Protein AF-A0A6P1E8P1-F1 (afdb_monomer)

pLDDT: mean 87.68, std 17.82, range [31.94, 98.5]

Nearest PDB structures (foldseek):
  3uy6-assembly2_B  TM=2.726E-01  e=1.676E+00  Staphylococcus aureus
  1xkz-assembly2_D  TM=2.698E-01  e=2.986E+00  Staphylococcus aureus
  6o9s-assembly1_A  TM=2.812E-01  e=3.882E+00  Staphylococcus aureus
  3q7v-assembly2_B  TM=2.602E-01  e=4.312E+00  Staphylococcus aureus
  3bdr-assembly1_A-2  TM=1.359E-01  e=2.986E+00  Synechococcus elongatus

Solvent-accessible surface area (backbone atoms only — not comparable to full-atom values): 15682 Å² total; per-residue (Å²): 141,84,84,84,82,83,82,84,79,83,82,82,80,81,78,78,76,80,73,68,68,71,67,71,62,58,73,78,71,46,61,77,35,36,32,28,26,65,36,69,44,78,48,29,22,56,79,67,79,44,74,37,63,44,57,51,71,38,36,42,39,27,61,36,68,50,76,55,96,96,40,49,26,30,20,34,39,42,52,42,39,49,60,85,56,34,48,65,46,65,80,40,85,88,56,50,43,34,32,36,78,38,64,47,59,63,80,44,40,43,87,39,75,83,57,64,76,60,59,94,54,64,88,72,75,87,52,83,96,35,90,51,50,43,79,60,43,78,62,48,36,32,65,42,69,60,72,62,58,66,30,78,81,37,63,40,36,34,35,36,62,27,58,56,42,28,45,36,30,24,77,65,36,62,68,61,69,81,50,76,70,86,55,75,40,74,49,58,54,69,46,54,49,70,82,46,102,45,31,41,36,39,19,16,56,61,84,64,81,94,55,74,56,43,78,75,43,95,61,74,53,58,12,21,34,41,52,46,31,56,67,85,45,69,37,71,34,44,34,51,82,53,99,78,42,55,28,36,38,35,23,42,35,29,37,45,71,94,42,50,21,19,26,64,34,35,41,36,49,62,82,72,86,126

Radius of gyration: 24.86 Å; Cα contacts (8 Å, |Δi|>4): 611; chains: 1; bounding box: 102×57×46 Å

Sequence (274 aa):
MMVKRVLLGMALIFSFILIDQSVASAAKVTKNSFLTTKRVIKTYNSSKTIKVTIPKGTTVLVNGTKNDNGQKYVSLNLNRLRYQIRRPLITAQNSSRVSRWILAKGQNFSKTNKPVYLSYYSLTRSNKGHALLSYVANGDLWKGSTLPADYAQLTGTRFTITTDGYLDFFSSSPYKYTISPKPTSSTEIQKSYYRSSRQLYLYFKTKLKGLPVTKVSTKGNNRYRLSINRTTQTTSTAIPNEDDATRVTLNEIYQIGKTDYYMHTENARFLGED

Organism: Lentilactobacillus hilgardii (NCBI:txid1588)

Foldseek 3Di:
DDDDDDDDDDDDDPDPPPPPCLLVQLPPDAAQFKKFFLAWDWFAAQVRPFIFIDHHRFIWGFHGWDADPNFIWTKTQQLLADCVRCVRQVPDDPRARITHTDGPGDSTIDGDGQDQVQLLDDPDDDCVPAPQKDWDFDQKWFFDADQALVLQPAWTWIWGAGSRAKIFTARIFRPDDRHGDHGPDMFGFPDWDDPDPFKIKTFAQDDDPPAPWDQPDPDDGRGIIWIKGFPQDKDKAFHNNDPPGQWIWMWTWIDTPNTIIITGTIIGGDDPPD

Secondary structure (DSSP, 8-state):
---PPP--------------THHHHHTT--TT-EEEESS-EEEEBTTS-SEEEE-TT-EEEEEEEEEETTEEEEEEBGGGS-HHHHHHHHSSTT--SBBPPEESSSTTEEEEPPPGGGTTS-S----TT-TTEEE---SEEEESSS--TTTTT-EEEEEEE-TTSEEEEEEEEESS-SS----SEEEEEEE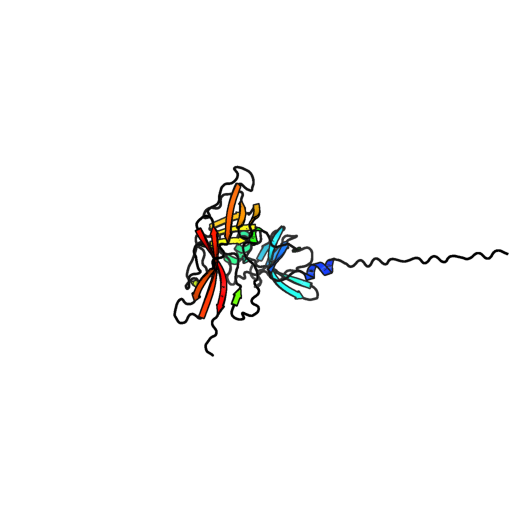EEEEETTEEEEEESSPPTTS-PEE--SSSS--EEEEEEEEEEEEEEEESSSTT--EEEEEEEEEETTEEEEEEEEEEEPPPP-

Structure (mmCIF, N/CA/C/O backbone):
data_AF-A0A6P1E8P1-F1
#
_entry.id   AF-A0A6P1E8P1-F1
#
loop_
_atom_site.group_PDB
_atom_site.id
_atom_site.type_symbol
_atom_site.label_atom_id
_atom_site.label_alt_id
_atom_site.label_comp_id
_atom_site.label_asym_id
_atom_site.label_entity_id
_atom_site.label_seq_id
_atom_site.pdbx_PDB_ins_code
_atom_site.Cartn_x
_atom_site.Cartn_y
_atom_site.Cartn_z
_atom_site.occupancy
_atom_site.B_iso_or_equiv
_atom_site.auth_seq_id
_atom_site.auth_comp_id
_atom_site.auth_asym_id
_atom_site.auth_atom_id
_atom_site.pdbx_PDB_model_num
ATOM 1 N N . MET A 1 1 ? 86.097 18.974 24.148 1.00 40.34 1 MET A N 1
ATOM 2 C CA . MET A 1 1 ? 85.780 18.393 22.826 1.00 40.34 1 MET A CA 1
ATOM 3 C C . MET A 1 1 ? 84.363 17.820 22.893 1.00 40.34 1 MET A C 1
ATOM 5 O O . MET A 1 1 ? 84.171 16.720 23.386 1.00 40.34 1 MET A O 1
ATOM 9 N N . MET A 1 2 ? 83.356 18.638 22.562 1.00 31.94 2 MET A N 1
ATOM 10 C CA . MET A 1 2 ? 81.924 18.309 22.678 1.00 31.94 2 MET A CA 1
ATOM 11 C C . MET A 1 2 ? 81.404 17.784 21.340 1.00 31.94 2 MET A C 1
ATOM 13 O O . MET A 1 2 ? 81.431 18.507 20.348 1.00 31.94 2 MET A O 1
ATOM 17 N N . VAL A 1 3 ? 80.893 16.553 21.319 1.00 37.62 3 VAL A N 1
ATOM 18 C CA . VAL A 1 3 ? 80.199 15.987 20.156 1.00 37.62 3 VAL A CA 1
ATOM 19 C C . VAL A 1 3 ? 78.700 16.240 20.322 1.00 37.62 3 VAL A C 1
ATOM 21 O O . VAL A 1 3 ? 78.039 15.622 21.155 1.00 37.62 3 VAL A O 1
ATOM 24 N N . LYS A 1 4 ? 78.167 17.185 19.539 1.00 34.56 4 LYS A N 1
ATOM 25 C CA . LYS A 1 4 ? 76.727 17.438 19.396 1.00 34.56 4 LYS A CA 1
ATOM 26 C C . LYS A 1 4 ? 76.089 16.278 18.625 1.00 34.56 4 LYS A C 1
ATOM 28 O O . LYS A 1 4 ? 76.447 16.036 17.477 1.00 34.56 4 LYS A O 1
ATOM 33 N N . ARG A 1 5 ? 75.124 15.583 19.234 1.00 42.34 5 ARG A N 1
ATOM 34 C CA . ARG A 1 5 ? 74.237 14.643 18.532 1.00 42.34 5 ARG A CA 1
ATOM 35 C C . ARG A 1 5 ? 73.055 15.418 17.951 1.00 42.34 5 ARG A C 1
ATOM 37 O O . ARG A 1 5 ? 72.293 16.035 18.688 1.00 42.34 5 ARG A O 1
ATOM 44 N N . VAL A 1 6 ? 72.941 15.401 16.627 1.00 39.44 6 VAL A N 1
ATOM 45 C CA . VAL A 1 6 ? 71.814 15.950 15.866 1.00 39.44 6 VAL A CA 1
ATOM 46 C C . VAL A 1 6 ? 70.670 14.934 15.912 1.00 39.44 6 VAL A C 1
ATOM 48 O O . VAL A 1 6 ? 70.829 13.800 15.470 1.00 39.44 6 VAL A O 1
ATOM 51 N N . LEU A 1 7 ? 69.527 15.336 16.471 1.00 36.91 7 LEU A N 1
ATOM 52 C CA . LEU A 1 7 ? 68.262 14.605 16.382 1.00 36.91 7 LEU A CA 1
ATOM 53 C C . LEU A 1 7 ? 67.631 14.888 15.012 1.00 36.91 7 LEU A C 1
ATOM 55 O O . LEU A 1 7 ? 67.184 16.003 14.751 1.00 36.91 7 LEU A O 1
ATOM 59 N N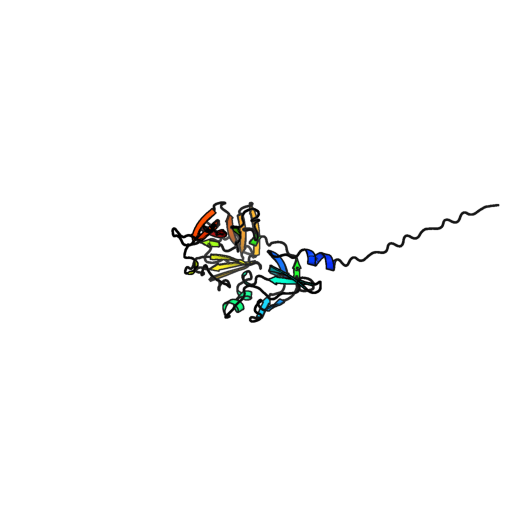 . LEU A 1 8 ? 67.597 13.879 14.140 1.00 38.75 8 LEU A N 1
ATOM 60 C CA . LEU A 1 8 ? 66.800 13.897 12.915 1.00 38.75 8 LEU A CA 1
ATOM 61 C C . LEU A 1 8 ? 65.331 13.644 13.292 1.00 38.75 8 LEU A C 1
ATOM 63 O O . LEU A 1 8 ? 64.958 12.536 13.675 1.00 38.75 8 LEU A O 1
ATOM 67 N N . GLY A 1 9 ? 64.502 14.684 13.213 1.00 33.66 9 GLY A N 1
ATOM 68 C CA . GLY A 1 9 ? 63.053 14.570 13.357 1.00 33.66 9 GLY A CA 1
ATOM 69 C C . GLY A 1 9 ? 62.435 13.941 12.109 1.00 33.66 9 GLY A C 1
ATOM 70 O O . GLY A 1 9 ? 62.516 14.504 11.021 1.00 33.66 9 GLY A O 1
ATOM 71 N N . MET A 1 10 ? 61.799 12.780 12.262 1.00 35.97 10 MET A N 1
ATOM 72 C CA . MET A 1 10 ? 60.947 12.195 11.229 1.00 35.97 10 MET A CA 1
ATOM 73 C C . MET A 1 10 ? 59.612 12.948 11.161 1.00 35.97 10 MET A C 1
ATOM 75 O O . MET A 1 10 ? 58.788 12.855 12.070 1.00 35.97 10 MET A O 1
ATOM 79 N N . ALA A 1 11 ? 59.382 13.664 10.062 1.00 35.66 11 ALA A N 1
ATOM 80 C CA . ALA A 1 11 ? 58.081 14.228 9.727 1.00 35.66 11 ALA A CA 1
ATOM 81 C C . ALA A 1 11 ? 57.152 13.121 9.194 1.00 35.66 11 ALA A C 1
ATOM 83 O O . ALA A 1 11 ? 57.335 12.613 8.088 1.00 35.66 11 ALA A O 1
ATOM 84 N N . LEU A 1 12 ? 56.143 12.743 9.982 1.00 37.06 12 LEU A N 1
ATOM 85 C CA . LEU A 1 12 ? 55.035 11.892 9.544 1.00 37.06 12 LEU A CA 1
ATOM 86 C C . LEU A 1 12 ? 54.066 12.724 8.693 1.00 37.06 12 LEU A C 1
ATOM 88 O O . LEU A 1 12 ? 53.249 13.482 9.214 1.00 37.06 12 LEU A O 1
ATOM 92 N N . ILE A 1 13 ? 54.153 12.575 7.372 1.00 38.41 13 ILE A N 1
ATOM 93 C CA . ILE A 1 13 ? 53.164 13.107 6.432 1.00 38.41 13 ILE A CA 1
ATOM 94 C C . ILE A 1 13 ? 51.931 12.196 6.500 1.00 38.41 13 ILE A C 1
ATOM 96 O O . ILE A 1 13 ? 51.897 11.128 5.894 1.00 38.41 13 ILE A O 1
ATOM 100 N N . PHE A 1 14 ? 50.906 12.611 7.246 1.00 38.22 14 PHE A N 1
ATOM 101 C CA . PHE A 1 14 ? 49.586 11.986 7.181 1.00 38.22 14 PHE A CA 1
ATOM 102 C C . PHE A 1 14 ? 48.906 12.379 5.867 1.00 38.22 14 PHE A C 1
ATOM 104 O O . PHE A 1 14 ? 48.316 13.451 5.734 1.00 38.22 14 PHE A O 1
ATOM 111 N N . SER A 1 15 ? 48.986 11.496 4.874 1.00 34.41 15 SER A N 1
ATOM 112 C CA . SER A 1 15 ? 48.171 11.579 3.666 1.00 34.41 15 SER A CA 1
ATOM 113 C C . SER A 1 15 ? 46.715 11.281 4.039 1.00 34.41 15 SER A C 1
ATOM 115 O O . SER A 1 15 ? 46.321 10.125 4.188 1.00 34.41 15 SER A O 1
ATOM 117 N N . PHE A 1 16 ? 45.894 12.318 4.207 1.00 36.47 16 PHE A N 1
ATOM 118 C CA . PHE A 1 16 ? 44.445 12.151 4.276 1.00 36.47 16 PHE A CA 1
ATOM 119 C C . PHE A 1 16 ? 43.942 11.682 2.908 1.00 36.47 16 PHE A C 1
ATOM 121 O O . PHE A 1 16 ? 43.708 12.480 2.002 1.00 36.47 16 PHE A O 1
ATOM 128 N N . ILE A 1 17 ? 43.764 10.370 2.753 1.00 39.25 17 ILE A N 1
ATOM 129 C CA . ILE A 1 17 ? 42.962 9.820 1.664 1.00 39.25 17 ILE A CA 1
ATOM 130 C C . ILE A 1 17 ? 41.524 10.275 1.926 1.00 39.25 17 ILE A C 1
ATOM 132 O O . ILE A 1 17 ? 40.820 9.723 2.773 1.00 39.25 17 ILE A O 1
ATOM 136 N N . LEU A 1 18 ? 41.087 11.309 1.206 1.00 36.25 18 LEU A N 1
ATOM 137 C CA . LEU A 1 18 ? 39.676 11.644 1.048 1.00 36.25 18 LEU A CA 1
ATOM 138 C C . LEU A 1 18 ? 39.008 10.484 0.302 1.00 36.25 18 LEU A C 1
ATOM 140 O O . LEU A 1 18 ? 38.883 10.489 -0.920 1.00 36.25 18 LEU A O 1
ATOM 144 N N . ILE A 1 19 ? 38.597 9.456 1.045 1.00 38.50 19 ILE A N 1
ATOM 145 C CA . ILE A 1 19 ? 37.676 8.450 0.529 1.00 38.50 19 ILE A CA 1
ATOM 146 C C . ILE A 1 19 ? 36.366 9.189 0.276 1.00 38.50 19 ILE A C 1
ATOM 148 O O . ILE A 1 19 ? 35.641 9.542 1.209 1.00 38.50 19 ILE A O 1
ATOM 152 N N . ASP A 1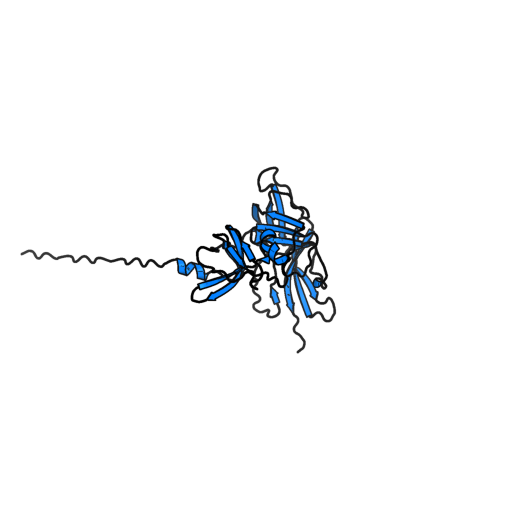 20 ? 36.088 9.449 -0.998 1.00 37.84 20 ASP A N 1
ATOM 153 C CA . ASP A 1 20 ? 34.833 10.018 -1.456 1.00 37.84 20 ASP A CA 1
ATOM 154 C C . ASP A 1 20 ? 33.672 9.123 -0.978 1.00 37.84 20 ASP A C 1
ATOM 156 O O . ASP A 1 20 ? 33.354 8.074 -1.552 1.00 37.84 20 ASP A O 1
ATOM 160 N N . GLN A 1 21 ? 33.021 9.536 0.116 1.00 39.72 21 GLN A N 1
ATOM 161 C CA . GLN A 1 21 ? 31.880 8.843 0.724 1.00 39.72 21 GLN A CA 1
ATOM 162 C C . GLN A 1 21 ? 30.690 8.705 -0.241 1.00 39.72 21 GLN A C 1
ATOM 164 O O . GLN A 1 21 ? 29.707 8.014 0.055 1.00 39.72 21 GLN A O 1
ATOM 169 N N . SER A 1 22 ? 30.756 9.323 -1.425 1.00 41.38 22 SER A N 1
ATOM 170 C CA . SER A 1 22 ? 29.736 9.187 -2.449 1.00 41.38 22 SER A CA 1
ATOM 171 C C . SER A 1 22 ? 29.577 7.731 -2.918 1.00 41.38 22 SER A C 1
ATOM 173 O O . SER A 1 22 ? 28.458 7.320 -3.247 1.00 41.38 22 SER A O 1
ATOM 175 N N . VAL A 1 23 ? 30.639 6.916 -2.969 1.00 39.16 23 VAL A N 1
ATOM 176 C CA . VAL A 1 23 ? 30.588 5.558 -3.558 1.00 39.16 23 VAL A CA 1
ATOM 177 C C . VAL A 1 23 ? 29.883 4.547 -2.637 1.00 39.16 23 VAL A C 1
ATOM 179 O O . VAL A 1 23 ? 29.099 3.723 -3.110 1.00 39.16 23 VAL A O 1
ATOM 182 N N . ALA A 1 24 ? 30.014 4.692 -1.315 1.00 32.38 24 ALA A N 1
ATOM 183 C CA . ALA A 1 24 ? 29.413 3.785 -0.328 1.00 32.38 24 ALA A CA 1
ATOM 184 C C . ALA A 1 24 ? 27.876 3.920 -0.181 1.00 32.38 24 ALA A C 1
ATOM 186 O O . ALA A 1 24 ? 27.202 3.011 0.312 1.00 32.38 24 ALA A O 1
ATOM 187 N N . SER A 1 25 ? 27.286 5.032 -0.636 1.00 43.12 25 SER A N 1
ATOM 188 C CA . SER A 1 25 ? 25.849 5.320 -0.478 1.00 43.12 25 SER A CA 1
ATOM 189 C C . SER A 1 25 ? 24.948 4.556 -1.469 1.00 43.12 25 SER A C 1
ATOM 191 O O . SER A 1 25 ? 23.844 4.130 -1.117 1.00 43.12 25 SER A O 1
ATOM 193 N N . ALA A 1 26 ? 25.424 4.284 -2.693 1.00 49.38 26 ALA A N 1
ATOM 194 C CA . ALA A 1 26 ? 24.641 3.568 -3.712 1.00 49.38 26 ALA A CA 1
ATOM 195 C C . ALA A 1 26 ? 24.495 2.058 -3.431 1.00 49.38 26 ALA A C 1
ATOM 197 O O . ALA A 1 26 ? 23.516 1.430 -3.852 1.00 49.38 26 ALA A O 1
ATOM 198 N N . ALA A 1 27 ? 25.423 1.461 -2.680 1.00 52.16 27 ALA A N 1
ATOM 199 C CA . ALA A 1 27 ? 25.459 0.020 -2.439 1.00 52.16 27 ALA A CA 1
ATOM 200 C C . ALA A 1 27 ? 24.211 -0.517 -1.700 1.00 52.16 27 ALA A C 1
ATOM 202 O O . ALA A 1 27 ? 23.812 -1.654 -1.929 1.00 52.16 27 ALA A O 1
ATOM 203 N N . LYS A 1 28 ? 23.502 0.306 -0.908 1.00 72.88 28 LYS A N 1
ATOM 204 C CA . LYS A 1 28 ? 22.426 -0.157 0.002 1.00 72.88 28 LYS A CA 1
ATOM 205 C C . LYS A 1 28 ? 20.985 -0.045 -0.523 1.00 72.88 28 LYS A C 1
ATOM 207 O O . LYS A 1 28 ? 20.055 -0.340 0.223 1.00 72.88 28 LYS A O 1
ATOM 212 N N . VAL A 1 29 ? 20.768 0.412 -1.758 1.00 88.12 29 VAL A N 1
ATOM 213 C CA . VAL A 1 29 ? 19.415 0.488 -2.349 1.00 88.12 29 VAL A CA 1
ATOM 214 C C . VAL A 1 29 ? 19.040 -0.858 -2.968 1.00 88.12 29 VAL A C 1
ATOM 216 O O . VAL A 1 29 ? 19.765 -1.359 -3.820 1.00 88.12 29 VAL A O 1
ATOM 219 N N . THR A 1 30 ? 17.922 -1.449 -2.571 1.00 91.81 30 THR A N 1
ATOM 220 C CA . THR A 1 30 ? 17.468 -2.766 -3.054 1.00 91.81 30 THR A CA 1
ATOM 221 C C . THR A 1 30 ? 15.981 -2.729 -3.402 1.00 91.81 30 THR A C 1
ATOM 223 O O . THR A 1 30 ? 15.280 -1.763 -3.079 1.00 91.81 30 THR A O 1
ATOM 226 N N . LYS A 1 31 ? 15.473 -3.772 -4.070 1.00 92.56 31 LYS A N 1
ATOM 227 C CA . LYS A 1 31 ? 14.025 -3.965 -4.231 1.00 92.56 31 LYS A CA 1
ATOM 228 C C . LYS A 1 31 ? 13.339 -3.900 -2.862 1.00 92.56 31 LYS A C 1
ATOM 230 O O . LYS A 1 31 ? 13.868 -4.411 -1.880 1.00 92.56 31 LYS A O 1
ATOM 235 N N . ASN A 1 32 ? 12.173 -3.263 -2.815 1.00 93.00 32 ASN A N 1
ATOM 236 C CA . ASN A 1 32 ? 11.377 -3.025 -1.610 1.00 93.00 32 ASN A CA 1
ATOM 237 C C . ASN A 1 32 ? 12.016 -2.097 -0.559 1.00 93.00 32 ASN A C 1
ATOM 239 O O . ASN A 1 32 ? 11.470 -1.946 0.533 1.00 93.00 32 ASN A O 1
ATOM 243 N N . SER A 1 33 ? 13.127 -1.426 -0.883 1.00 93.81 33 SER A N 1
ATOM 244 C CA . SER A 1 33 ? 13.627 -0.307 -0.077 1.00 93.81 33 SER A CA 1
ATOM 245 C C . SER A 1 33 ? 12.882 0.998 -0.387 1.00 93.81 33 SER A C 1
ATOM 247 O O . SER A 1 33 ? 12.204 1.120 -1.412 1.00 93.81 33 SER A O 1
ATOM 249 N N . PHE A 1 34 ? 13.013 1.979 0.508 1.00 95.62 34 PHE A N 1
ATOM 250 C CA . PHE A 1 34 ? 12.377 3.288 0.389 1.00 95.62 34 PHE A CA 1
ATOM 251 C C . PHE A 1 34 ? 13.397 4.385 0.106 1.00 95.62 34 PHE A C 1
ATOM 253 O O . PHE A 1 34 ? 14.507 4.394 0.646 1.00 95.62 34 PHE A O 1
ATOM 260 N N . LEU A 1 35 ? 12.987 5.343 -0.719 1.00 96.44 35 LEU A N 1
ATOM 261 C CA . LEU A 1 35 ? 13.749 6.544 -1.038 1.00 96.44 35 LEU A CA 1
ATOM 262 C C . LEU A 1 35 ? 12.855 7.772 -0.881 1.00 96.44 35 LEU A C 1
ATOM 264 O O . LEU A 1 35 ? 11.638 7.668 -1.018 1.00 96.44 35 LEU A O 1
ATOM 268 N N . THR A 1 36 ? 13.455 8.939 -0.671 1.00 97.19 36 THR A N 1
ATOM 269 C CA . THR A 1 36 ? 12.765 10.230 -0.766 1.00 97.19 36 THR A CA 1
ATOM 270 C C . THR A 1 36 ? 13.357 11.039 -1.909 1.00 97.19 36 THR A C 1
ATOM 272 O O . THR A 1 36 ? 14.573 11.165 -2.036 1.00 97.19 36 THR A O 1
ATOM 275 N N . THR A 1 37 ? 12.507 11.589 -2.770 1.00 98.12 37 THR A N 1
ATOM 276 C CA . THR A 1 37 ? 12.940 12.437 -3.889 1.00 98.12 37 THR A CA 1
ATOM 277 C C . THR A 1 37 ? 13.542 13.754 -3.382 1.00 98.12 37 THR A C 1
ATOM 279 O O . THR A 1 37 ? 12.887 14.484 -2.635 1.00 98.12 37 THR A O 1
ATOM 282 N N . LYS A 1 38 ? 14.750 14.115 -3.826 1.00 97.06 38 LYS A N 1
ATOM 283 C CA . LYS A 1 38 ? 15.424 15.387 -3.485 1.00 97.06 38 LYS A CA 1
ATOM 284 C C . LYS A 1 38 ? 15.057 16.542 -4.423 1.00 97.06 38 LYS A C 1
ATOM 286 O O . LYS A 1 38 ? 15.264 17.703 -4.076 1.00 97.06 38 LYS A O 1
ATOM 291 N N . ARG A 1 39 ? 14.465 16.231 -5.576 1.00 96.75 39 ARG A N 1
ATOM 292 C CA . ARG A 1 39 ? 13.942 17.179 -6.570 1.00 96.75 39 ARG A CA 1
ATOM 293 C C . ARG A 1 39 ? 12.672 16.630 -7.206 1.00 96.75 39 ARG A C 1
ATOM 295 O O . ARG A 1 39 ? 12.328 15.472 -6.985 1.00 96.75 39 ARG A O 1
ATOM 302 N N . VAL A 1 40 ? 11.995 17.452 -8.001 1.00 98.06 40 VAL A N 1
ATOM 303 C CA . VAL A 1 40 ? 10.898 16.975 -8.848 1.00 98.06 40 VAL A CA 1
ATOM 304 C C . VAL A 1 40 ? 11.465 15.986 -9.865 1.00 98.06 40 VAL A C 1
ATOM 306 O O . VAL A 1 40 ? 12.379 16.323 -10.616 1.00 98.06 40 VAL A O 1
ATOM 309 N N . ILE A 1 41 ? 10.930 14.769 -9.890 1.00 98.00 41 ILE A N 1
ATOM 310 C CA . ILE A 1 41 ? 11.315 13.735 -10.849 1.00 98.00 41 ILE A CA 1
ATOM 311 C C . ILE A 1 41 ? 10.279 13.715 -11.967 1.00 98.00 41 ILE A C 1
ATOM 313 O O . ILE A 1 41 ? 9.130 13.336 -11.753 1.00 98.00 41 ILE A O 1
ATOM 317 N N . LYS A 1 42 ? 10.694 14.110 -13.170 1.00 97.19 42 LYS A N 1
ATOM 318 C CA . LYS A 1 42 ? 9.916 13.928 -14.399 1.00 97.19 42 LYS A CA 1
ATOM 319 C C . LYS A 1 42 ? 10.410 12.651 -15.075 1.00 97.19 42 LYS A C 1
ATOM 321 O O . LYS A 1 42 ? 11.591 12.540 -15.389 1.00 97.19 42 LYS A O 1
ATOM 326 N N . THR A 1 43 ? 9.535 11.670 -15.243 1.00 96.25 43 THR A N 1
ATOM 327 C CA . THR A 1 43 ? 9.872 10.354 -15.804 1.00 96.25 43 THR A CA 1
ATOM 328 C C . THR A 1 43 ? 8.714 9.820 -16.647 1.00 96.25 43 THR A C 1
ATOM 330 O O . THR A 1 43 ? 7.737 10.526 -16.892 1.00 96.25 43 THR A O 1
ATOM 333 N N . TYR A 1 44 ? 8.822 8.570 -17.085 1.00 95.88 44 TYR A N 1
ATOM 334 C CA . TYR A 1 44 ? 7.752 7.822 -17.731 1.00 95.88 44 TYR A CA 1
ATOM 335 C C . TYR A 1 44 ? 7.443 6.541 -16.951 1.00 95.88 44 TYR A C 1
ATOM 337 O O . TYR A 1 44 ? 8.235 6.110 -16.106 1.00 95.88 44 TYR A O 1
ATOM 345 N N . ASN A 1 45 ? 6.325 5.892 -17.267 1.00 95.38 45 ASN A N 1
ATOM 346 C CA . ASN A 1 45 ? 6.151 4.468 -16.980 1.00 95.38 45 ASN A CA 1
ATOM 347 C C . ASN A 1 45 ? 7.216 3.620 -17.714 1.00 95.38 45 ASN A C 1
ATOM 349 O O . ASN A 1 45 ? 7.922 4.096 -18.607 1.00 95.38 45 ASN A O 1
ATOM 353 N N . SER A 1 46 ? 7.341 2.344 -17.351 1.00 94.94 46 SER A N 1
ATOM 354 C CA . SER A 1 46 ? 8.361 1.456 -17.926 1.00 94.94 46 SER A CA 1
ATOM 355 C C . SER A 1 46 ? 8.197 1.248 -19.434 1.00 94.94 46 SER A C 1
ATOM 357 O O . SER A 1 46 ? 9.201 1.115 -20.128 1.00 94.94 46 SER A O 1
ATOM 359 N N . SER A 1 47 ? 6.962 1.297 -19.945 1.00 91.88 47 SER A N 1
ATOM 360 C CA . SER A 1 47 ? 6.647 1.211 -21.378 1.00 91.88 47 SER A CA 1
ATOM 361 C C . SER A 1 47 ? 6.969 2.495 -22.153 1.00 91.88 47 SER A C 1
ATOM 363 O O . SER A 1 47 ? 6.830 2.517 -23.368 1.00 91.88 47 SER A O 1
ATOM 365 N N . LYS A 1 48 ? 7.425 3.561 -21.475 1.00 92.50 48 LYS A N 1
ATOM 366 C CA . LYS A 1 48 ? 7.807 4.858 -22.066 1.00 92.50 48 LYS A CA 1
ATOM 367 C C . LYS A 1 48 ? 6.655 5.610 -22.748 1.00 92.50 48 LYS A C 1
ATOM 369 O O . LYS A 1 48 ? 6.908 6.518 -23.530 1.00 92.50 48 LYS A O 1
ATOM 374 N N . THR A 1 49 ? 5.412 5.268 -22.433 1.00 91.62 49 THR A N 1
ATOM 375 C CA . THR A 1 49 ? 4.217 5.829 -23.076 1.00 91.62 49 THR A CA 1
ATOM 376 C C . THR A 1 49 ? 3.604 6.977 -22.281 1.00 91.62 49 THR A C 1
ATOM 378 O O . THR A 1 49 ? 3.106 7.931 -22.866 1.00 91.62 49 THR A O 1
ATOM 381 N N . ILE A 1 50 ? 3.673 6.934 -20.948 1.00 94.75 50 ILE A N 1
ATOM 382 C CA . ILE A 1 50 ? 2.970 7.882 -20.075 1.00 94.75 50 ILE A CA 1
ATOM 383 C C . ILE A 1 50 ? 3.954 8.652 -19.209 1.00 94.75 50 ILE A C 1
ATOM 385 O O . ILE A 1 50 ? 4.707 8.051 -18.442 1.00 94.75 50 ILE A O 1
ATOM 389 N N . LYS A 1 51 ? 3.916 9.986 -19.307 1.00 95.00 51 LYS A N 1
ATOM 390 C CA . LYS A 1 51 ? 4.687 10.904 -18.458 1.00 95.00 51 LYS A CA 1
ATOM 391 C C . LYS A 1 51 ? 4.151 10.888 -17.028 1.00 95.00 51 LYS A C 1
ATOM 393 O O . LYS A 1 51 ? 2.945 10.954 -16.803 1.00 95.00 51 LYS A O 1
ATOM 398 N N . VAL A 1 52 ? 5.062 10.866 -16.062 1.00 96.00 52 VAL A N 1
ATOM 399 C CA . VAL A 1 52 ? 4.756 10.908 -14.631 1.00 96.00 52 VAL A CA 1
ATOM 400 C C . VAL A 1 52 ? 5.660 11.928 -13.954 1.00 96.00 52 VAL A C 1
ATOM 402 O O . VAL A 1 52 ? 6.879 11.913 -14.133 1.00 96.00 52 VAL A O 1
ATOM 405 N N . THR A 1 53 ? 5.052 12.799 -13.152 1.00 98.06 53 THR A N 1
ATOM 406 C CA . THR A 1 53 ? 5.755 13.803 -12.351 1.00 98.06 53 THR A CA 1
ATOM 407 C C . THR A 1 53 ? 5.618 13.447 -10.879 1.00 98.06 53 THR A C 1
ATOM 409 O O . THR A 1 53 ? 4.510 13.402 -10.350 1.00 98.06 53 THR A O 1
ATOM 412 N N . ILE A 1 54 ? 6.747 13.210 -10.217 1.00 98.44 54 ILE A N 1
ATOM 413 C CA . ILE A 1 54 ? 6.822 12.914 -8.786 1.00 98.44 54 ILE A CA 1
ATOM 414 C C . ILE A 1 54 ? 7.390 14.158 -8.082 1.00 98.44 54 ILE A C 1
ATOM 416 O O . ILE A 1 54 ? 8.522 14.551 -8.384 1.00 98.44 54 ILE A O 1
ATOM 420 N N . PRO A 1 55 ? 6.634 14.814 -7.183 1.00 98.44 55 PRO A N 1
ATOM 421 C CA . PRO A 1 55 ? 7.095 16.008 -6.475 1.00 98.44 55 PRO A CA 1
ATOM 422 C C . PRO A 1 55 ? 8.344 15.757 -5.624 1.00 98.44 55 PRO A C 1
ATOM 424 O O . PRO A 1 55 ? 8.570 14.636 -5.176 1.00 98.44 55 PRO A O 1
ATOM 427 N N . LYS A 1 56 ? 9.111 16.816 -5.331 1.00 98.12 56 LYS A N 1
ATOM 428 C CA . LYS A 1 56 ? 10.172 16.785 -4.310 1.00 98.12 56 LYS A CA 1
ATOM 429 C C . LYS A 1 56 ? 9.581 16.392 -2.946 1.00 98.12 56 LYS A C 1
ATOM 431 O O . LYS A 1 56 ? 8.447 16.740 -2.645 1.00 98.12 56 LYS A O 1
ATOM 436 N N . GLY A 1 57 ? 10.361 15.701 -2.113 1.00 97.25 57 GLY A N 1
ATOM 437 C CA . GLY A 1 57 ? 9.925 15.242 -0.790 1.00 97.25 57 GLY A CA 1
ATOM 438 C C . GLY A 1 57 ? 8.981 14.034 -0.805 1.00 97.25 57 GLY A C 1
ATOM 439 O O . GLY A 1 57 ? 8.516 13.624 0.250 1.00 97.25 57 GLY A O 1
ATOM 440 N N . THR A 1 58 ? 8.711 13.432 -1.965 1.00 98.50 58 THR A N 1
ATOM 441 C CA . THR A 1 58 ? 7.869 12.236 -2.063 1.00 98.50 58 THR A CA 1
ATOM 442 C C . THR A 1 58 ? 8.647 10.995 -1.638 1.00 98.50 58 THR A C 1
ATOM 444 O O . THR A 1 58 ? 9.710 10.702 -2.196 1.00 98.50 58 THR A O 1
ATOM 447 N N . THR A 1 59 ? 8.100 10.231 -0.692 1.00 98.12 59 THR A N 1
ATOM 448 C CA . THR A 1 59 ? 8.600 8.893 -0.362 1.00 98.12 59 THR A CA 1
ATOM 449 C C . THR A 1 59 ? 8.102 7.867 -1.383 1.00 98.12 59 THR A C 1
ATOM 451 O O . THR A 1 59 ? 6.908 7.755 -1.666 1.00 98.12 59 THR A O 1
ATOM 454 N N . VAL A 1 60 ? 9.032 7.106 -1.954 1.00 98.06 60 VAL A N 1
ATOM 455 C CA . VAL A 1 60 ? 8.789 6.156 -3.045 1.00 98.06 60 VAL A CA 1
ATOM 456 C C . VAL A 1 60 ? 9.291 4.762 -2.673 1.00 98.06 60 VAL A C 1
ATOM 458 O O . VAL A 1 60 ? 10.280 4.616 -1.951 1.00 98.06 60 VAL A O 1
ATOM 461 N N . LEU A 1 61 ? 8.620 3.731 -3.192 1.00 97.31 61 LEU A N 1
ATOM 462 C CA . LEU A 1 61 ? 9.023 2.331 -3.046 1.00 97.31 61 LEU A CA 1
ATOM 463 C C . LEU A 1 61 ? 9.802 1.866 -4.280 1.00 97.31 61 LEU A C 1
ATOM 465 O O . LEU A 1 61 ? 9.308 1.968 -5.406 1.00 97.31 61 LEU A O 1
ATOM 469 N N . VAL A 1 62 ? 10.996 1.317 -4.065 1.00 97.00 62 VAL A N 1
ATOM 470 C CA . VAL A 1 62 ? 11.821 0.741 -5.131 1.00 97.00 62 VAL A CA 1
ATOM 471 C C . VAL A 1 62 ? 11.213 -0.583 -5.596 1.00 97.00 62 VAL A C 1
ATOM 473 O O . VAL A 1 62 ? 11.126 -1.542 -4.833 1.00 97.00 62 VAL A O 1
ATOM 476 N N . ASN A 1 63 ? 10.821 -0.649 -6.866 1.00 96.75 63 ASN A N 1
ATOM 477 C CA . ASN A 1 63 ? 10.307 -1.858 -7.510 1.00 96.75 63 ASN A CA 1
ATOM 478 C C . ASN A 1 63 ? 11.434 -2.795 -7.971 1.00 96.75 63 ASN A C 1
ATOM 480 O O . ASN A 1 63 ? 11.306 -4.016 -7.903 1.00 96.75 63 ASN A O 1
ATOM 484 N N . GLY A 1 64 ? 12.546 -2.228 -8.432 1.00 95.94 64 GLY A N 1
ATOM 485 C CA . GLY A 1 64 ? 13.701 -2.984 -8.896 1.00 95.94 64 GLY A CA 1
ATOM 486 C C . GLY A 1 64 ? 14.948 -2.120 -8.971 1.00 95.94 64 GLY A C 1
ATOM 487 O O . GLY A 1 64 ? 14.873 -0.891 -8.922 1.00 95.94 64 GLY A O 1
ATOM 488 N N . THR A 1 65 ? 16.093 -2.777 -9.118 1.00 95.75 65 THR A N 1
ATOM 489 C CA . THR A 1 65 ? 17.409 -2.146 -9.259 1.00 95.75 65 THR A CA 1
ATOM 490 C C . THR A 1 65 ? 18.157 -2.759 -10.431 1.00 95.75 65 THR A C 1
ATOM 492 O O . THR A 1 65 ? 18.053 -3.965 -10.637 1.00 95.75 65 THR A O 1
ATOM 495 N N . LYS A 1 66 ? 18.951 -1.962 -11.145 1.00 94.94 66 LYS A N 1
ATOM 496 C CA . LYS A 1 66 ? 19.954 -2.462 -12.096 1.00 94.94 66 LYS A CA 1
ATOM 497 C C . LYS A 1 66 ? 21.264 -1.695 -11.940 1.00 94.94 66 LYS A C 1
ATOM 499 O O . LYS A 1 66 ? 21.237 -0.541 -11.506 1.00 94.94 66 LYS A O 1
ATOM 504 N N . ASN A 1 67 ? 22.375 -2.321 -12.309 1.00 93.88 67 ASN A N 1
ATOM 505 C CA . ASN A 1 67 ? 23.661 -1.650 -12.476 1.00 93.88 67 ASN A CA 1
ATOM 506 C C . ASN A 1 67 ? 23.959 -1.552 -13.972 1.00 93.88 67 ASN A C 1
ATOM 508 O O . ASN A 1 67 ? 23.684 -2.492 -14.709 1.00 93.88 67 ASN A O 1
ATOM 512 N N . ASP A 1 68 ? 24.455 -0.404 -14.406 1.00 92.06 68 ASP A N 1
ATOM 513 C CA . ASP A 1 68 ? 24.692 -0.085 -15.811 1.00 92.06 68 ASP A CA 1
ATOM 514 C C . ASP A 1 68 ? 25.838 0.932 -15.870 1.00 92.06 68 ASP A C 1
ATOM 516 O O . ASP A 1 68 ? 25.743 1.983 -15.232 1.00 92.06 68 ASP A O 1
ATOM 520 N N . ASN A 1 69 ? 26.949 0.593 -16.532 1.00 90.31 69 ASN A N 1
ATOM 521 C CA . ASN A 1 69 ? 28.175 1.408 -16.605 1.00 90.31 69 ASN A CA 1
ATOM 522 C C . ASN A 1 69 ? 28.656 1.952 -15.242 1.00 90.31 69 ASN A C 1
ATOM 524 O O . ASN A 1 69 ? 28.877 3.150 -15.067 1.00 90.31 69 ASN A O 1
ATOM 528 N N . GLY A 1 70 ? 28.736 1.080 -14.230 1.00 88.50 70 GLY A N 1
ATOM 529 C CA . GLY A 1 70 ? 29.143 1.453 -12.866 1.00 88.50 70 GLY A CA 1
ATOM 530 C C . GLY A 1 70 ? 28.121 2.304 -12.095 1.00 88.50 70 GLY A C 1
ATOM 531 O O . GLY A 1 70 ? 28.345 2.654 -10.936 1.00 88.50 70 GLY A O 1
ATOM 532 N N . GLN A 1 71 ? 26.974 2.621 -12.698 1.00 90.56 71 GLN A N 1
ATOM 533 C CA . GLN A 1 71 ? 25.914 3.409 -12.088 1.00 90.56 71 GLN A CA 1
ATOM 534 C C . GLN A 1 71 ? 24.726 2.538 -11.692 1.00 90.56 71 GLN A C 1
ATOM 536 O O . GLN A 1 71 ? 24.286 1.652 -12.422 1.00 90.56 71 GLN A O 1
ATOM 541 N N . LYS A 1 72 ? 24.152 2.835 -10.526 1.00 92.69 72 LYS A N 1
ATOM 542 C CA . LYS A 1 72 ? 22.970 2.138 -10.025 1.00 92.69 72 LYS A CA 1
ATOM 543 C C . LYS A 1 72 ? 21.698 2.888 -10.382 1.00 92.69 72 LYS A C 1
ATOM 545 O O . LYS A 1 72 ? 21.556 4.067 -10.059 1.00 92.69 72 LYS A O 1
ATOM 550 N N . TYR A 1 73 ? 20.740 2.178 -10.959 1.00 95.69 73 TYR A N 1
ATOM 551 C CA . TYR A 1 73 ? 19.421 2.682 -11.317 1.00 95.69 73 TYR A CA 1
ATOM 552 C C . TYR A 1 73 ? 18.336 1.977 -10.512 1.00 95.69 73 TYR A C 1
ATOM 554 O O . TYR A 1 73 ? 18.454 0.802 -10.165 1.00 95.69 73 TYR A O 1
ATOM 562 N N . VAL A 1 74 ? 17.248 2.695 -10.259 1.00 97.31 74 VAL A N 1
ATOM 563 C CA . VAL A 1 74 ? 16.035 2.193 -9.613 1.00 97.31 74 VAL A CA 1
ATOM 564 C C . VAL A 1 74 ? 14.837 2.370 -10.526 1.00 97.31 74 VAL A C 1
ATOM 566 O O . VAL A 1 74 ? 14.734 3.358 -11.248 1.00 97.31 74 VAL A O 1
ATOM 569 N N . SER A 1 75 ? 13.907 1.429 -10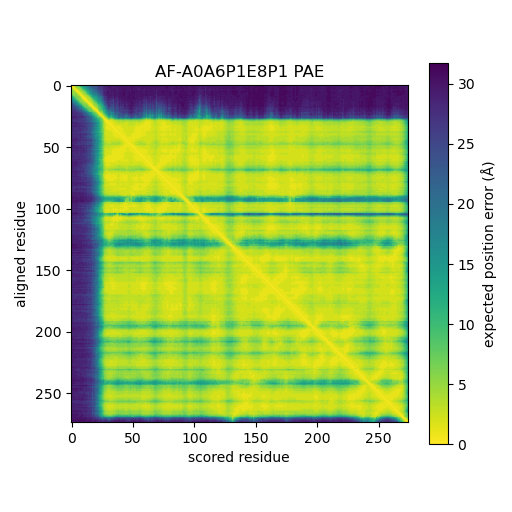.472 1.00 97.88 75 SER A N 1
ATOM 570 C CA . SER A 1 75 ? 12.533 1.652 -10.915 1.00 97.88 75 SER A CA 1
ATOM 571 C C . SER A 1 75 ? 11.638 1.794 -9.689 1.00 97.88 75 SER A C 1
ATOM 573 O O . SER A 1 75 ? 11.902 1.198 -8.643 1.00 97.88 75 SER A O 1
ATOM 575 N N . LEU A 1 76 ? 10.594 2.609 -9.794 1.00 98.06 76 LEU A N 1
ATOM 576 C CA . LEU A 1 76 ? 9.692 2.943 -8.695 1.00 98.06 76 LEU A CA 1
ATOM 577 C C . LEU A 1 76 ? 8.338 2.271 -8.902 1.00 98.06 76 LEU A C 1
ATOM 579 O O . LEU A 1 76 ? 7.854 2.189 -10.031 1.00 98.06 76 LEU A O 1
ATOM 583 N N . ASN A 1 77 ? 7.707 1.827 -7.817 1.00 97.06 77 ASN A N 1
ATOM 584 C CA . ASN A 1 77 ? 6.331 1.342 -7.851 1.00 97.06 77 ASN A CA 1
ATOM 585 C C . ASN A 1 77 ? 5.362 2.536 -7.846 1.00 97.06 77 ASN A C 1
ATOM 587 O O . ASN A 1 77 ? 5.035 3.087 -6.796 1.00 97.06 77 ASN A O 1
ATOM 591 N N . LEU A 1 78 ? 4.909 2.937 -9.033 1.00 96.94 78 LEU A N 1
ATOM 592 C CA . LEU A 1 78 ? 4.029 4.089 -9.235 1.00 96.94 78 LEU A CA 1
ATOM 593 C C . LEU A 1 78 ? 2.612 3.840 -8.713 1.00 96.94 78 LEU A C 1
ATOM 595 O O . LEU A 1 78 ? 1.946 4.774 -8.275 1.00 96.94 78 LEU A O 1
ATOM 599 N N . ASN A 1 79 ? 2.159 2.584 -8.711 1.00 95.38 79 ASN A N 1
ATOM 600 C CA . ASN A 1 79 ? 0.838 2.225 -8.199 1.00 95.38 79 ASN A CA 1
ATOM 601 C C . ASN A 1 79 ? 0.696 2.460 -6.684 1.00 95.38 79 ASN A C 1
ATOM 603 O O . ASN A 1 79 ? -0.414 2.606 -6.179 1.00 95.38 79 ASN A O 1
ATOM 607 N N . ARG A 1 80 ? 1.813 2.517 -5.954 1.00 95.56 80 ARG A N 1
ATOM 608 C CA . ARG A 1 80 ? 1.817 2.750 -4.507 1.00 95.56 80 ARG A CA 1
ATOM 609 C C . ARG A 1 80 ? 1.835 4.235 -4.129 1.00 95.56 80 ARG A C 1
ATOM 611 O O . ARG A 1 80 ? 1.824 4.523 -2.941 1.00 95.56 80 ARG A O 1
ATOM 618 N N . LEU A 1 81 ? 1.844 5.161 -5.089 1.00 97.69 81 LEU A N 1
ATOM 619 C CA . LEU A 1 81 ? 1.781 6.610 -4.843 1.00 97.69 81 LEU A CA 1
ATOM 620 C C . LEU A 1 81 ? 0.337 7.113 -4.799 1.00 97.69 81 LEU A C 1
ATOM 622 O O . LEU A 1 81 ? -0.550 6.467 -5.359 1.00 97.69 81 LEU A O 1
ATOM 626 N N . ARG A 1 82 ? 0.103 8.279 -4.181 1.00 97.69 82 ARG A N 1
ATOM 627 C CA . ARG A 1 82 ? -1.215 8.938 -4.137 1.00 97.69 82 ARG A CA 1
ATOM 628 C C . ARG A 1 82 ? -1.868 9.070 -5.515 1.00 97.69 82 ARG A C 1
ATOM 630 O O . ARG A 1 82 ? -1.185 9.237 -6.532 1.00 97.69 82 ARG A O 1
ATOM 637 N N . TYR A 1 83 ? -3.203 9.043 -5.537 1.00 97.19 83 TYR A N 1
ATOM 638 C CA . TYR A 1 83 ? -4.015 9.074 -6.760 1.00 97.19 83 TYR A CA 1
ATOM 639 C C . TYR A 1 83 ? -3.572 10.154 -7.757 1.00 97.19 83 TYR A C 1
ATOM 641 O O . TYR A 1 83 ? -3.448 9.877 -8.944 1.00 97.19 83 TYR A O 1
ATOM 649 N N . GLN A 1 84 ? -3.269 11.361 -7.281 1.00 96.56 84 GLN A N 1
ATOM 650 C CA . GLN A 1 84 ? -2.884 12.499 -8.117 1.00 96.56 84 GLN A CA 1
ATOM 651 C C . GLN A 1 84 ? -1.636 12.216 -8.967 1.00 96.56 84 GLN A C 1
ATOM 653 O O . GLN A 1 84 ? -1.563 12.690 -10.097 1.00 96.56 84 GLN A O 1
ATOM 658 N N . ILE A 1 85 ? -0.687 11.422 -8.458 1.00 97.19 85 ILE A N 1
ATOM 659 C CA . ILE A 1 85 ? 0.536 11.057 -9.189 1.00 97.19 85 ILE A CA 1
ATOM 660 C C . ILE A 1 85 ? 0.261 9.909 -10.168 1.00 97.19 85 ILE A C 1
ATOM 662 O O . ILE A 1 85 ? 0.755 9.933 -11.295 1.00 97.19 85 ILE A O 1
ATOM 666 N N . ARG A 1 86 ? -0.539 8.910 -9.768 1.00 95.06 86 ARG A N 1
ATOM 667 C CA . ARG A 1 86 ? -0.838 7.733 -10.607 1.00 95.06 86 ARG A CA 1
ATOM 668 C C . ARG A 1 86 ? -1.975 7.941 -11.612 1.00 95.06 86 ARG A C 1
ATOM 670 O O . ARG A 1 86 ? -2.094 7.139 -12.531 1.00 95.06 86 ARG A O 1
ATOM 677 N N . ARG A 1 87 ? -2.782 9.005 -11.491 1.00 95.12 87 ARG A N 1
ATOM 678 C CA . ARG A 1 87 ? -3.942 9.292 -12.360 1.00 95.12 87 ARG A CA 1
ATOM 679 C C . ARG A 1 87 ? -3.641 9.154 -13.859 1.00 95.12 87 ARG A C 1
ATOM 681 O O . ARG A 1 87 ? -4.432 8.488 -14.520 1.00 95.12 87 ARG A O 1
ATOM 688 N N . PRO A 1 88 ? -2.530 9.693 -14.405 1.00 93.56 88 PRO A N 1
ATOM 689 C CA . PRO A 1 88 ? -2.229 9.558 -15.834 1.00 93.56 88 PRO A CA 1
ATOM 690 C C . PRO A 1 88 ? -2.072 8.103 -16.304 1.00 93.56 88 PRO A C 1
ATOM 692 O O . PRO A 1 88 ? -2.265 7.814 -17.477 1.00 93.56 88 PRO A O 1
ATOM 695 N N . LEU A 1 89 ? -1.721 7.181 -15.399 1.00 93.56 89 LEU A N 1
ATOM 696 C CA . LEU A 1 89 ? -1.560 5.757 -15.704 1.00 93.56 89 LEU A CA 1
ATOM 697 C C . LEU A 1 89 ? -2.902 5.020 -15.779 1.00 93.56 89 LEU A C 1
ATOM 699 O O . LEU A 1 89 ? -2.978 3.972 -16.405 1.00 93.56 89 LEU A O 1
ATOM 703 N N . ILE A 1 90 ? -3.949 5.531 -15.127 1.00 90.81 90 ILE A N 1
ATOM 704 C CA . ILE A 1 90 ? -5.266 4.874 -15.075 1.00 90.81 90 ILE A CA 1
ATOM 705 C C . ILE A 1 90 ? -5.990 5.017 -16.416 1.00 90.81 90 ILE A C 1
ATOM 707 O O . ILE A 1 90 ? -6.673 4.102 -16.852 1.00 90.81 90 ILE A O 1
ATOM 711 N N . THR A 1 91 ? -5.825 6.161 -17.078 1.00 78.56 91 THR A N 1
ATOM 712 C CA . THR A 1 91 ? -6.553 6.521 -18.302 1.00 78.56 91 THR A CA 1
ATOM 713 C C . THR A 1 91 ? -5.900 6.000 -19.583 1.00 78.56 91 THR A C 1
ATOM 715 O O . THR A 1 91 ? -6.412 6.245 -20.668 1.00 78.56 91 THR A O 1
ATOM 718 N N . ALA A 1 92 ? -4.747 5.337 -19.482 1.00 79.44 92 ALA A N 1
ATOM 719 C CA . ALA A 1 92 ? -3.935 4.944 -20.625 1.00 79.44 92 ALA A CA 1
ATOM 720 C C . ALA A 1 92 ? -4.092 3.460 -20.975 1.00 79.44 92 ALA A C 1
ATOM 722 O O . ALA A 1 92 ? -4.010 2.597 -20.098 1.00 79.44 92 ALA A O 1
ATOM 723 N N . GLN A 1 93 ? -4.202 3.160 -22.271 1.00 69.62 93 GLN A N 1
ATOM 724 C CA . GLN A 1 93 ? -4.004 1.804 -22.784 1.00 69.62 93 GLN A CA 1
ATOM 725 C C . GLN A 1 93 ? -2.543 1.371 -22.546 1.00 69.62 93 GLN A C 1
ATOM 727 O O . GLN A 1 93 ? -1.621 2.184 -22.637 1.00 69.62 93 GLN A O 1
ATOM 732 N N . ASN A 1 94 ? -2.319 0.096 -22.206 1.00 69.94 94 ASN A N 1
ATOM 733 C CA . ASN A 1 94 ? -0.988 -0.473 -21.932 1.00 69.94 94 ASN A CA 1
ATOM 734 C C . ASN A 1 94 ? -0.213 0.222 -20.792 1.00 69.94 94 ASN A C 1
ATOM 736 O O . ASN A 1 94 ? 1.003 0.449 -20.868 1.00 69.94 94 ASN A O 1
ATOM 740 N N . SER A 1 95 ? -0.914 0.580 -19.713 1.00 81.12 95 SER A N 1
ATOM 741 C CA . SER A 1 95 ? -0.293 1.218 -18.556 1.00 81.12 95 SER A CA 1
ATOM 742 C C . SER A 1 95 ? 0.593 0.252 -17.765 1.00 81.12 95 SER A C 1
ATOM 744 O O . SER A 1 95 ? 0.282 -0.917 -17.548 1.00 81.12 95 SER A O 1
ATOM 746 N N . SER A 1 96 ? 1.733 0.769 -17.305 1.00 91.06 96 SER A N 1
ATOM 747 C CA . SER A 1 96 ? 2.637 0.046 -16.414 1.00 91.06 96 SER A CA 1
ATOM 748 C C . SER A 1 96 ? 2.635 0.723 -15.054 1.00 91.06 96 SER A C 1
ATOM 750 O O . SER A 1 96 ? 2.755 1.945 -14.952 1.00 91.06 96 SER A O 1
ATOM 752 N N . ARG A 1 97 ? 2.546 -0.091 -13.999 1.00 94.12 97 ARG A N 1
ATOM 753 C CA . ARG A 1 97 ? 2.633 0.347 -12.598 1.00 94.12 97 ARG A CA 1
ATOM 754 C C . ARG A 1 97 ? 4.043 0.712 -12.146 1.00 94.12 97 ARG A C 1
ATOM 756 O O . ARG A 1 97 ? 4.235 1.048 -10.980 1.00 94.12 97 ARG A O 1
ATOM 763 N N . VAL A 1 98 ? 5.030 0.602 -13.027 1.00 96.44 98 VAL A N 1
ATOM 764 C CA . VAL A 1 98 ? 6.445 0.780 -12.708 1.00 96.44 98 VAL A CA 1
ATOM 765 C C . VAL A 1 98 ? 6.999 1.952 -13.504 1.00 96.44 98 VAL A C 1
ATOM 767 O O . VAL A 1 98 ? 6.651 2.134 -14.670 1.00 96.44 98 VAL A O 1
ATOM 770 N N . SER A 1 99 ? 7.862 2.757 -12.889 1.00 97.56 99 SER A N 1
ATOM 771 C CA . SER A 1 99 ? 8.564 3.825 -13.600 1.00 97.56 99 SER A CA 1
ATOM 772 C C . SER A 1 99 ? 9.631 3.270 -14.537 1.00 97.56 99 SER A C 1
ATOM 774 O O . SER A 1 99 ? 10.134 2.158 -14.376 1.00 97.56 99 SER A O 1
ATOM 776 N N . ARG A 1 100 ? 10.086 4.105 -15.465 1.00 96.38 100 ARG A N 1
ATOM 777 C CA . ARG A 1 100 ? 11.382 3.906 -16.105 1.00 96.38 100 ARG A CA 1
ATOM 778 C C . ARG A 1 100 ? 12.500 3.859 -15.052 1.00 96.38 100 ARG A C 1
ATOM 780 O O . ARG A 1 100 ? 12.353 4.400 -13.953 1.00 96.38 100 ARG A O 1
ATOM 787 N N . TRP A 1 101 ? 13.616 3.229 -15.409 1.00 96.94 101 TRP A N 1
ATOM 788 C CA . TRP A 1 101 ? 14.872 3.303 -14.667 1.00 96.94 101 TRP A CA 1
ATOM 789 C C . TRP A 1 101 ? 15.320 4.758 -14.479 1.00 96.94 101 TRP A C 1
ATOM 791 O O . TRP A 1 101 ? 15.436 5.506 -15.448 1.00 96.94 101 TRP A O 1
ATOM 801 N N . ILE A 1 102 ? 15.572 5.142 -13.232 1.00 96.38 102 ILE A N 1
ATOM 802 C CA . ILE A 1 102 ? 16.040 6.462 -12.806 1.00 96.38 102 ILE A CA 1
ATOM 803 C C . ILE A 1 102 ? 17.340 6.251 -12.040 1.00 96.38 102 ILE A C 1
ATOM 805 O O . ILE A 1 102 ? 17.439 5.329 -11.231 1.00 96.38 102 ILE A O 1
ATOM 809 N N . LEU A 1 103 ? 18.338 7.098 -12.277 1.00 95.25 103 LEU A N 1
ATOM 810 C CA . LEU A 1 103 ? 19.603 7.029 -11.555 1.00 95.25 103 LEU A CA 1
ATOM 811 C C . LEU A 1 103 ? 19.359 7.152 -10.039 1.00 95.25 103 LEU A C 1
ATOM 813 O O . LEU A 1 103 ? 18.755 8.128 -9.582 1.00 95.25 103 LEU A O 1
ATOM 817 N N . ALA A 1 104 ? 19.804 6.146 -9.282 1.00 91.88 104 ALA A N 1
ATOM 818 C CA . ALA A 1 104 ? 19.540 6.009 -7.850 1.00 91.88 104 ALA A CA 1
ATOM 819 C C . ALA A 1 104 ? 20.409 6.953 -7.009 1.00 91.88 104 ALA A C 1
ATOM 821 O O . ALA A 1 104 ? 19.940 7.515 -6.020 1.00 91.88 104 ALA A O 1
ATOM 822 N N . LYS A 1 105 ? 21.673 7.123 -7.415 1.00 78.94 105 LYS A N 1
ATOM 823 C CA . LYS A 1 105 ? 22.652 8.032 -6.801 1.00 78.94 105 LYS A CA 1
ATOM 824 C C . LYS A 1 105 ? 22.582 9.415 -7.467 1.00 78.94 105 LYS A C 1
ATOM 826 O O . LYS A 1 105 ? 22.199 9.541 -8.624 1.00 78.94 105 LYS A O 1
ATOM 831 N N . GLY A 1 106 ? 22.943 10.467 -6.736 1.00 73.94 106 GLY A N 1
ATOM 832 C CA . GLY A 1 106 ? 22.975 11.849 -7.229 1.00 73.94 106 GLY A CA 1
ATOM 833 C C . GLY A 1 106 ? 21.842 12.713 -6.673 1.00 73.94 106 GLY A C 1
ATOM 834 O O . GLY A 1 106 ? 21.210 12.381 -5.673 1.00 73.94 106 GLY A O 1
ATOM 835 N N . GLN A 1 107 ? 21.563 13.842 -7.324 1.00 86.50 107 GLN A N 1
ATOM 836 C CA . GLN A 1 107 ? 20.575 14.836 -6.875 1.00 86.50 107 GLN A CA 1
ATOM 837 C C . GLN A 1 107 ? 19.107 14.339 -6.898 1.00 86.50 107 GLN A C 1
ATOM 839 O O . GLN A 1 107 ? 18.201 15.113 -6.601 1.00 86.50 107 GLN A O 1
ATOM 844 N N . ASN A 1 108 ? 18.840 13.076 -7.261 1.00 95.25 108 ASN A N 1
ATOM 845 C CA . ASN A 1 108 ? 17.486 12.521 -7.378 1.00 95.25 108 ASN A CA 1
ATOM 846 C C . ASN A 1 108 ? 16.891 12.066 -6.047 1.00 95.25 108 ASN A C 1
ATOM 848 O O . ASN A 1 108 ? 15.735 12.383 -5.774 1.00 95.25 108 ASN A O 1
ATOM 852 N N . PHE A 1 109 ? 17.647 11.323 -5.234 1.00 96.00 109 PHE A N 1
ATOM 853 C CA . PHE A 1 109 ? 17.100 10.608 -4.080 1.00 96.00 109 PHE A CA 1
ATOM 854 C C . PHE A 1 109 ? 17.997 10.696 -2.847 1.00 96.00 109 PHE A C 1
ATOM 856 O O . PHE A 1 109 ? 19.220 10.784 -2.942 1.00 96.00 109 PHE A O 1
ATOM 863 N N . SER A 1 110 ? 17.370 10.634 -1.677 1.00 93.19 110 SER A N 1
ATOM 864 C CA . SER A 1 110 ? 17.993 10.259 -0.411 1.00 93.19 110 SER A CA 1
ATOM 865 C C . SER A 1 110 ? 17.437 8.913 0.050 1.00 93.19 110 SER A C 1
ATOM 867 O O . SER A 1 110 ? 16.298 8.553 -0.263 1.00 93.19 110 SER A O 1
ATOM 869 N N . LYS A 1 111 ? 18.239 8.152 0.803 1.00 90.38 111 LYS A N 1
ATOM 870 C CA . LYS A 1 111 ? 17.765 6.925 1.453 1.00 90.38 111 LYS A CA 1
ATOM 871 C C . LYS A 1 111 ? 16.722 7.277 2.513 1.00 90.38 111 LYS A C 1
ATOM 873 O O . LYS A 1 111 ? 16.841 8.294 3.193 1.00 90.38 111 LYS A O 1
ATOM 878 N N . THR A 1 112 ? 15.703 6.440 2.669 1.00 90.88 112 THR A N 1
ATOM 879 C CA . THR A 1 112 ? 14.670 6.627 3.691 1.00 90.88 112 THR A CA 1
ATOM 880 C C . THR A 1 112 ? 14.346 5.286 4.333 1.00 90.88 112 THR A C 1
ATOM 882 O O . THR A 1 112 ? 14.333 4.253 3.666 1.00 90.88 112 THR A O 1
ATOM 885 N N . ASN A 1 113 ? 14.135 5.283 5.647 1.00 92.56 113 ASN A N 1
ATOM 886 C CA . ASN A 1 113 ? 13.661 4.089 6.340 1.00 92.56 113 ASN A CA 1
ATOM 887 C C . ASN A 1 113 ? 12.208 3.803 5.950 1.00 92.56 113 ASN A C 1
ATOM 889 O O . ASN A 1 113 ? 11.504 4.682 5.457 1.00 92.56 113 ASN A O 1
ATOM 893 N N . LYS A 1 114 ? 11.740 2.577 6.194 1.00 92.44 114 LYS A N 1
ATOM 894 C CA . LYS A 1 114 ? 10.324 2.251 6.019 1.00 92.44 114 LYS A CA 1
ATOM 895 C C . LYS A 1 114 ? 9.460 3.207 6.860 1.00 92.44 114 LYS A C 1
ATOM 897 O O . LYS A 1 114 ? 9.644 3.244 8.078 1.00 92.44 114 LYS A O 1
ATOM 902 N N . PRO A 1 115 ? 8.517 3.949 6.253 1.00 95.25 115 PRO A N 1
ATOM 903 C CA . PRO A 1 115 ? 7.613 4.803 7.007 1.00 95.25 115 PRO A CA 1
ATOM 904 C C . PRO A 1 115 ? 6.743 4.006 7.980 1.00 95.25 115 PRO A C 1
ATOM 906 O O . PRO A 1 115 ? 6.226 2.942 7.633 1.00 95.25 115 PRO A O 1
ATOM 909 N N . VAL A 1 116 ? 6.525 4.552 9.180 1.00 96.12 116 VAL A N 1
ATOM 910 C CA . VAL A 1 116 ? 5.768 3.883 10.254 1.00 96.12 116 VAL A CA 1
ATOM 911 C C . VAL A 1 116 ? 4.340 3.530 9.824 1.00 96.12 116 VAL A C 1
ATOM 913 O O . VAL A 1 116 ? 3.850 2.450 10.148 1.00 96.12 116 VAL A O 1
ATOM 916 N N . TYR A 1 117 ? 3.692 4.377 9.022 1.00 96.50 117 TYR A N 1
ATOM 917 C CA . TYR A 1 117 ? 2.349 4.120 8.496 1.00 96.50 117 TYR A CA 1
ATOM 918 C C . TYR A 1 117 ? 2.255 2.925 7.527 1.00 96.50 117 TYR A C 1
ATOM 920 O O . TYR A 1 117 ? 1.153 2.478 7.233 1.00 96.50 117 TYR A O 1
ATOM 928 N N . LEU A 1 118 ? 3.372 2.373 7.036 1.00 94.94 118 LEU A N 1
ATOM 929 C CA . LEU A 1 118 ? 3.393 1.145 6.222 1.00 94.94 118 LEU A CA 1
ATOM 930 C C . LEU A 1 118 ? 3.756 -0.100 7.028 1.00 94.94 118 LEU A C 1
ATOM 932 O O . LEU A 1 118 ? 3.946 -1.177 6.462 1.00 94.94 118 LEU A O 1
ATOM 936 N N . SER A 1 119 ? 3.933 0.027 8.339 1.00 91.19 119 SER A N 1
ATOM 937 C CA . SER A 1 119 ? 4.531 -1.043 9.128 1.00 91.19 119 SER A CA 1
ATOM 938 C C . SER A 1 119 ? 3.555 -2.162 9.509 1.00 91.19 119 SER A C 1
ATOM 940 O O . SER A 1 119 ? 4.020 -3.241 9.860 1.00 91.19 119 SER A O 1
ATOM 942 N N . TYR A 1 120 ? 2.244 -1.974 9.314 1.00 92.88 120 TYR A N 1
ATOM 943 C CA . TYR A 1 120 ? 1.199 -2.977 9.587 1.00 92.88 120 TYR A CA 1
ATOM 944 C C . TYR A 1 120 ? 1.298 -4.263 8.743 1.00 92.88 120 TYR A C 1
ATOM 946 O O . TYR A 1 120 ? 0.614 -5.239 9.047 1.00 92.88 120 TYR A O 1
ATOM 954 N N . TYR A 1 121 ? 2.147 -4.291 7.714 1.00 92.88 121 TYR A N 1
ATOM 955 C CA . TYR A 1 121 ? 2.461 -5.484 6.928 1.00 92.88 121 TYR A CA 1
ATOM 956 C C . TYR A 1 121 ? 3.940 -5.525 6.531 1.00 92.88 121 TYR A C 1
ATOM 958 O O . TYR A 1 121 ? 4.626 -4.499 6.541 1.00 92.88 121 TYR A O 1
ATOM 966 N N . SER A 1 122 ? 4.447 -6.698 6.156 1.00 90.25 122 SER A N 1
ATOM 967 C CA . SER A 1 122 ? 5.805 -6.853 5.618 1.00 90.25 122 SER A CA 1
ATOM 968 C C . SER A 1 122 ? 5.805 -6.650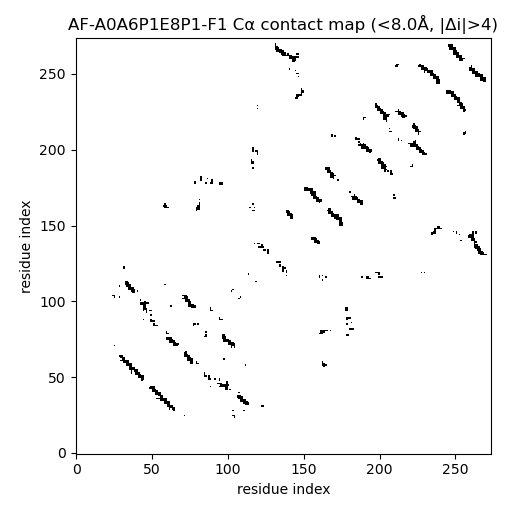 4.102 1.00 90.25 122 SER A C 1
ATOM 970 O O . SER A 1 122 ? 4.863 -7.031 3.431 1.00 90.25 122 SER A O 1
ATOM 972 N N . LEU A 1 123 ? 6.864 -6.070 3.528 1.00 88.19 123 LEU A N 1
ATOM 973 C CA . LEU A 1 123 ? 7.002 -5.989 2.060 1.00 88.19 123 LEU A CA 1
ATOM 974 C C . LEU A 1 123 ? 7.615 -7.255 1.451 1.00 88.19 123 LEU A C 1
ATOM 976 O O . LEU A 1 123 ? 7.566 -7.466 0.243 1.00 88.19 123 LEU A O 1
ATOM 980 N N . THR A 1 124 ? 8.245 -8.065 2.295 1.00 87.00 124 THR A N 1
ATOM 981 C CA . THR A 1 124 ? 8.896 -9.322 1.943 1.00 87.00 124 THR A CA 1
ATOM 982 C C . THR A 1 124 ? 8.718 -10.301 3.089 1.00 87.00 124 THR A C 1
ATOM 984 O O . THR A 1 124 ? 8.774 -9.902 4.256 1.00 87.00 124 THR A O 1
ATOM 987 N N . ARG A 1 125 ? 8.586 -11.580 2.756 1.00 85.19 125 ARG A N 1
ATOM 988 C CA . ARG A 1 125 ? 8.762 -12.702 3.677 1.00 85.19 125 ARG A CA 1
ATOM 989 C C . ARG A 1 125 ? 9.728 -13.696 3.054 1.00 85.19 125 ARG A C 1
ATOM 991 O O . ARG A 1 125 ? 9.873 -13.734 1.834 1.00 85.19 125 ARG A O 1
ATOM 998 N N . SER A 1 126 ? 10.454 -14.412 3.905 1.00 78.50 126 SER A N 1
ATOM 999 C CA . SER A 1 126 ? 11.313 -15.501 3.455 1.00 78.50 126 SER A CA 1
ATOM 1000 C C . SER A 1 126 ? 10.431 -16.687 3.097 1.00 78.50 126 SER A C 1
ATOM 1002 O O . SER A 1 126 ? 9.675 -17.141 3.947 1.00 78.50 126 SER A O 1
ATOM 1004 N N . ASN A 1 127 ? 10.590 -17.205 1.882 1.00 71.62 127 ASN A N 1
ATOM 1005 C CA . ASN A 1 127 ? 9.934 -18.434 1.430 1.00 71.62 127 ASN A CA 1
ATOM 1006 C C . ASN A 1 127 ? 10.947 -19.587 1.329 1.00 71.62 127 ASN A C 1
ATOM 1008 O O . ASN A 1 127 ? 10.747 -20.538 0.577 1.00 71.62 127 ASN A O 1
ATOM 1012 N N . LYS A 1 128 ? 12.086 -19.485 2.036 1.00 76.50 128 LYS A N 1
ATOM 1013 C CA . LYS A 1 128 ? 13.082 -20.564 2.091 1.00 76.50 128 LYS A CA 1
ATOM 1014 C C . LYS A 1 128 ? 12.396 -21.861 2.529 1.00 76.50 128 LYS A C 1
ATOM 1016 O O . LYS A 1 128 ? 11.709 -21.858 3.542 1.00 76.50 128 LYS A O 1
ATOM 1021 N N . GLY A 1 129 ? 12.588 -22.929 1.757 1.00 71.88 129 GLY A N 1
ATOM 1022 C CA . GLY A 1 129 ? 11.966 -24.234 2.004 1.00 71.88 129 GLY A CA 1
ATOM 1023 C C . GLY A 1 129 ? 10.543 -24.397 1.458 1.00 71.88 129 GLY A C 1
ATOM 1024 O O . GLY A 1 129 ? 10.002 -25.490 1.540 1.00 71.88 129 GLY A O 1
ATOM 1025 N N . HIS A 1 130 ? 9.945 -23.362 0.856 1.00 78.88 130 HIS A N 1
ATOM 1026 C CA . HIS A 1 130 ? 8.569 -23.406 0.352 1.00 78.88 130 HIS A CA 1
ATOM 1027 C C . HIS A 1 130 ? 8.478 -22.885 -1.088 1.00 78.88 130 HIS A C 1
ATOM 1029 O O . HIS A 1 130 ? 7.995 -21.779 -1.338 1.00 78.88 130 HIS A O 1
ATOM 1035 N N . ALA A 1 131 ? 8.944 -23.687 -2.050 1.00 78.31 131 ALA A N 1
ATOM 1036 C CA . ALA A 1 131 ? 9.031 -23.303 -3.466 1.00 78.31 131 ALA A CA 1
ATOM 1037 C C . ALA A 1 131 ? 7.678 -22.907 -4.096 1.0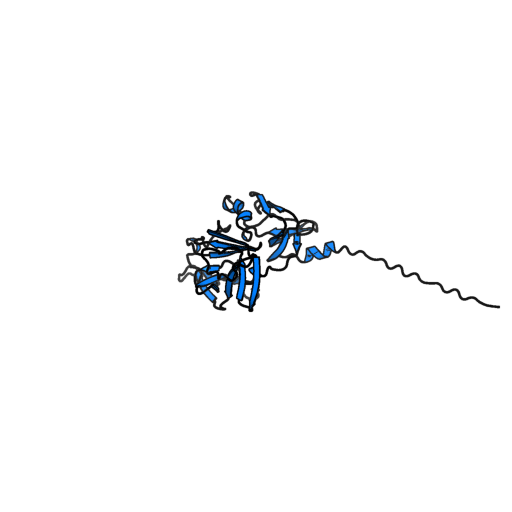0 78.31 131 ALA A C 1
ATOM 1039 O O . ALA A 1 131 ? 7.638 -22.089 -5.013 1.00 78.31 131 ALA A O 1
ATOM 1040 N N . LEU A 1 132 ? 6.572 -23.445 -3.575 1.00 83.25 132 LEU A N 1
ATOM 1041 C CA . LEU A 1 132 ? 5.214 -23.196 -4.073 1.00 83.25 132 LEU A CA 1
ATOM 1042 C C . LEU A 1 132 ? 4.520 -22.007 -3.398 1.00 83.25 132 LEU A C 1
ATOM 1044 O O . LEU A 1 132 ? 3.430 -21.619 -3.823 1.00 83.25 132 LEU A O 1
ATOM 1048 N N . LEU A 1 133 ? 5.137 -21.421 -2.364 1.00 87.69 133 LEU A N 1
ATOM 1049 C CA . LEU A 1 133 ? 4.623 -20.239 -1.682 1.00 87.69 133 LEU A CA 1
ATOM 1050 C C . LEU A 1 133 ? 5.179 -18.971 -2.326 1.00 87.69 133 LEU A C 1
ATOM 1052 O O . LEU A 1 133 ? 6.384 -18.796 -2.497 1.00 87.69 133 LEU A O 1
ATOM 1056 N N . SER A 1 134 ? 4.290 -18.029 -2.629 1.00 89.94 134 SER A N 1
ATOM 1057 C CA . SER A 1 134 ? 4.628 -16.697 -3.132 1.00 89.94 134 SER A CA 1
ATOM 1058 C C . SER A 1 134 ? 4.018 -15.622 -2.246 1.00 89.94 134 SER A C 1
ATOM 1060 O O . SER A 1 134 ? 2.797 -15.511 -2.176 1.00 89.94 134 SER A O 1
ATOM 1062 N N . TYR A 1 135 ? 4.857 -14.794 -1.615 1.00 92.25 135 TYR A N 1
ATOM 1063 C CA . TYR A 1 135 ? 4.399 -13.659 -0.809 1.00 92.25 135 TYR A CA 1
ATOM 1064 C C . TYR A 1 135 ? 4.013 -12.475 -1.707 1.00 92.25 135 TYR A C 1
ATOM 1066 O O . TYR A 1 135 ? 4.834 -11.981 -2.482 1.00 92.25 135 TYR A O 1
ATOM 1074 N N . VAL A 1 136 ? 2.767 -12.013 -1.602 1.00 91.62 136 VAL A N 1
ATOM 1075 C CA . VAL A 1 136 ? 2.140 -11.022 -2.495 1.00 91.62 136 VAL A CA 1
ATOM 1076 C C . VAL A 1 136 ? 1.501 -9.834 -1.773 1.00 91.62 136 VAL A C 1
ATOM 1078 O O . VAL A 1 136 ? 0.883 -8.991 -2.426 1.00 91.62 136 VAL A O 1
ATOM 1081 N N . ALA A 1 137 ? 1.675 -9.724 -0.453 1.00 92.50 137 ALA A N 1
ATOM 1082 C CA . ALA A 1 137 ? 1.095 -8.633 0.324 1.00 92.50 137 ALA A CA 1
ATOM 1083 C C . ALA A 1 137 ? 1.455 -7.255 -0.249 1.00 92.50 137 ALA A C 1
ATOM 1085 O O . ALA A 1 137 ? 2.622 -6.916 -0.466 1.00 92.50 137 ALA A O 1
ATOM 1086 N N . ASN A 1 138 ? 0.432 -6.435 -0.458 1.00 91.31 138 ASN A N 1
ATOM 1087 C CA . ASN A 1 138 ? 0.560 -5.134 -1.106 1.00 91.31 138 ASN A CA 1
ATOM 1088 C C . ASN A 1 138 ? 0.021 -3.976 -0.243 1.00 91.31 138 ASN A C 1
ATOM 1090 O O . ASN A 1 138 ? 0.026 -2.835 -0.705 1.00 91.31 138 ASN A O 1
ATOM 1094 N N . GLY A 1 139 ? -0.416 -4.259 0.990 1.00 94.62 139 GLY A N 1
ATOM 1095 C CA . GLY A 1 139 ? -1.008 -3.291 1.918 1.00 94.62 139 GLY A CA 1
ATOM 1096 C C . GLY A 1 139 ? -2.475 -2.950 1.639 1.00 94.62 139 GLY A C 1
ATOM 1097 O O . GLY A 1 139 ? -2.995 -1.986 2.192 1.00 94.62 139 GLY A O 1
ATOM 1098 N N . ASP A 1 140 ? -3.153 -3.686 0.766 1.00 97.31 140 ASP A N 1
ATOM 1099 C CA . ASP A 1 140 ? -4.593 -3.542 0.602 1.00 97.31 140 ASP A CA 1
ATOM 1100 C C . ASP A 1 140 ? -5.335 -4.272 1.715 1.00 97.31 140 ASP A C 1
ATOM 1102 O O . ASP A 1 140 ? -5.128 -5.465 1.932 1.00 97.31 140 ASP A O 1
ATOM 1106 N N . LEU A 1 141 ? -6.217 -3.541 2.392 1.00 98.12 141 LEU A N 1
ATOM 1107 C CA . LEU A 1 141 ? -7.133 -4.076 3.386 1.00 98.12 141 LEU A CA 1
ATOM 1108 C C . LEU A 1 141 ? -8.542 -4.056 2.808 1.00 98.12 141 LEU A C 1
ATOM 1110 O O . LEU A 1 141 ? -9.142 -2.995 2.615 1.00 98.12 141 LEU A O 1
ATOM 1114 N N . TRP A 1 142 ? -9.042 -5.247 2.507 1.00 98.38 142 TRP A N 1
ATOM 1115 C CA . TRP A 1 142 ? -10.365 -5.497 1.951 1.00 98.38 142 TRP A CA 1
ATOM 1116 C C . TRP A 1 142 ? -11.336 -5.815 3.070 1.00 98.38 142 TRP A C 1
ATOM 1118 O O . TRP A 1 142 ? -11.006 -6.588 3.960 1.00 98.38 142 TRP A O 1
ATOM 1128 N N . LYS A 1 143 ? -12.523 -5.213 3.053 1.00 98.06 143 LYS A N 1
ATOM 1129 C CA . LYS A 1 143 ? -13.549 -5.496 4.058 1.00 98.06 143 LYS A CA 1
ATOM 1130 C C . LYS A 1 143 ? -13.988 -6.960 3.938 1.00 98.06 143 LYS A C 1
ATOM 1132 O O . LYS A 1 143 ? -14.290 -7.404 2.835 1.00 98.06 143 LYS A O 1
ATOM 1137 N N . GLY A 1 144 ? -14.076 -7.664 5.064 1.00 96.81 144 GLY A N 1
ATOM 1138 C CA . GLY A 1 144 ? -14.460 -9.075 5.128 1.00 96.81 144 GLY A CA 1
ATOM 1139 C C . GLY A 1 144 ? -13.372 -9.943 5.752 1.00 96.81 144 GLY A C 1
ATOM 1140 O O . GLY A 1 144 ? -12.432 -9.434 6.363 1.00 96.81 144 GLY A O 1
ATOM 1141 N N . SER A 1 145 ? -13.503 -11.256 5.580 1.00 94.62 145 SER A N 1
ATOM 1142 C CA . SER A 1 145 ? -12.627 -12.254 6.196 1.00 94.62 145 SER A CA 1
ATOM 1143 C C . SER A 1 145 ? -11.740 -13.007 5.205 1.00 94.62 145 SER A C 1
ATOM 1145 O O . SER A 1 145 ? -10.755 -13.591 5.634 1.00 94.62 145 SER A O 1
ATOM 1147 N N . THR A 1 146 ? -12.028 -13.022 3.901 1.00 95.62 146 THR A N 1
ATOM 1148 C CA . THR A 1 146 ? -11.196 -13.741 2.921 1.00 95.62 146 THR A CA 1
ATOM 1149 C C . THR A 1 146 ? -11.371 -13.208 1.499 1.00 95.62 146 THR A C 1
ATOM 1151 O O . THR A 1 146 ? -12.370 -12.554 1.194 1.00 95.62 146 THR A O 1
ATOM 1154 N N . LEU A 1 147 ? -10.406 -13.502 0.620 1.00 96.19 147 LEU A N 1
ATOM 1155 C CA . LEU A 1 147 ? -10.508 -13.238 -0.817 1.00 96.19 147 LEU A CA 1
ATOM 1156 C C . LEU A 1 147 ? -11.566 -14.163 -1.446 1.00 96.19 147 LEU A C 1
ATOM 1158 O O . LEU A 1 147 ? -11.439 -15.372 -1.275 1.00 96.19 147 LEU A O 1
ATOM 1162 N N . PRO A 1 148 ? -12.567 -13.654 -2.186 1.00 95.81 148 PRO A N 1
ATOM 1163 C CA . PRO A 1 148 ? -13.500 -14.511 -2.922 1.00 95.81 148 PRO A CA 1
ATOM 1164 C C . PRO A 1 148 ? -12.789 -15.340 -4.000 1.00 95.81 148 PRO A C 1
ATOM 1166 O O . PRO A 1 148 ? -11.817 -14.874 -4.595 1.00 95.81 148 PRO A O 1
ATOM 1169 N N . ALA A 1 149 ? -13.265 -16.547 -4.296 1.00 95.06 149 ALA A N 1
ATOM 1170 C CA . ALA A 1 149 ? -12.638 -17.395 -5.316 1.00 95.06 149 ALA A CA 1
ATOM 1171 C C . ALA A 1 149 ? -12.774 -16.810 -6.736 1.00 95.06 149 ALA A C 1
ATOM 1173 O O . ALA A 1 149 ? -11.830 -16.839 -7.526 1.00 95.06 149 ALA A O 1
ATOM 1174 N N . ASP A 1 150 ? -13.904 -16.165 -7.015 1.00 94.31 150 ASP A N 1
ATOM 1175 C CA . ASP A 1 150 ? -14.263 -15.466 -8.252 1.00 94.31 150 ASP A CA 1
ATOM 1176 C C . ASP A 1 150 ? -13.836 -13.983 -8.259 1.00 94.31 150 ASP A C 1
ATOM 1178 O O . ASP A 1 150 ? -14.306 -13.185 -9.076 1.00 94.31 150 ASP A O 1
ATOM 1182 N N . TYR A 1 151 ? -12.890 -13.592 -7.389 1.00 94.81 151 TYR A N 1
ATOM 1183 C CA . TYR A 1 151 ? -12.458 -12.198 -7.197 1.00 94.81 151 TYR A CA 1
ATOM 1184 C C . TYR A 1 151 ? -12.145 -11.442 -8.497 1.00 94.81 151 TYR A C 1
ATOM 1186 O O . TYR A 1 151 ? -12.253 -10.219 -8.541 1.00 94.81 151 TYR A O 1
ATOM 1194 N N . ALA A 1 152 ? -11.733 -12.137 -9.562 1.00 93.62 152 ALA A N 1
ATOM 1195 C CA . ALA A 1 152 ? -11.407 -11.528 -10.845 1.00 93.62 152 ALA A CA 1
ATOM 1196 C C . ALA A 1 152 ? -12.572 -10.736 -11.467 1.00 93.62 152 ALA A C 1
ATOM 1198 O O . ALA A 1 152 ? -12.293 -9.784 -12.195 1.00 93.62 152 ALA A O 1
ATOM 1199 N N . GLN A 1 153 ? -13.824 -11.103 -11.166 1.00 94.69 153 GLN A N 1
ATOM 1200 C CA . GLN A 1 153 ? -15.039 -10.438 -11.658 1.00 94.69 153 GLN A CA 1
ATOM 1201 C C . GLN A 1 153 ? -15.734 -9.581 -10.595 1.00 94.69 153 GLN A C 1
ATOM 1203 O O . GLN A 1 153 ? -16.672 -8.845 -10.895 1.00 94.69 153 GLN A O 1
ATOM 1208 N N . LEU A 1 154 ? -15.268 -9.647 -9.348 1.00 97.00 154 LEU A N 1
ATOM 1209 C CA . LEU A 1 154 ? -15.904 -8.966 -8.233 1.00 97.00 154 LEU A CA 1
ATOM 1210 C C . LEU A 1 154 ? -15.265 -7.616 -7.910 1.00 97.00 154 LEU A C 1
ATOM 1212 O O . LEU A 1 154 ? -14.116 -7.299 -8.244 1.00 97.00 154 LEU A O 1
ATOM 1216 N N . THR A 1 155 ? -16.035 -6.831 -7.164 1.00 98.12 155 THR A N 1
ATOM 1217 C CA . THR A 1 155 ? -15.564 -5.617 -6.506 1.00 98.12 155 THR A CA 1
ATOM 1218 C C . THR A 1 155 ? -15.791 -5.713 -5.003 1.00 98.12 155 THR A C 1
ATOM 1220 O O . THR A 1 155 ? -16.671 -6.434 -4.542 1.00 98.12 155 THR A O 1
ATOM 1223 N N . GLY A 1 156 ? -15.003 -4.970 -4.230 1.00 97.75 156 GLY A N 1
ATOM 1224 C CA . GLY A 1 156 ? -15.129 -4.924 -2.778 1.00 97.75 156 GLY A CA 1
ATOM 1225 C C . GLY A 1 156 ? -14.784 -3.559 -2.197 1.00 97.75 156 GLY A C 1
ATOM 1226 O O . GLY A 1 156 ? -14.161 -2.714 -2.848 1.00 97.75 156 GLY A O 1
ATOM 1227 N N . THR A 1 157 ? -15.177 -3.342 -0.943 1.00 98.19 157 THR A N 1
ATOM 1228 C CA . THR A 1 157 ? -14.711 -2.191 -0.164 1.00 98.19 157 THR A CA 1
ATOM 1229 C C . THR A 1 157 ? -13.260 -2.414 0.246 1.00 98.19 157 THR A C 1
ATOM 1231 O O . THR A 1 157 ? -12.920 -3.455 0.808 1.00 98.19 157 THR A O 1
ATOM 1234 N N . ARG A 1 158 ? -12.409 -1.418 0.009 1.00 97.50 158 ARG A N 1
ATOM 1235 C CA . ARG A 1 158 ? -10.974 -1.480 0.292 1.00 97.50 158 ARG A CA 1
ATOM 1236 C C . ARG A 1 158 ? -10.476 -0.171 0.870 1.00 97.50 158 ARG A C 1
ATOM 1238 O O . ARG A 1 158 ? -10.950 0.899 0.501 1.00 97.50 158 ARG A O 1
ATOM 1245 N N . PHE A 1 159 ? -9.432 -0.233 1.679 1.00 97.19 159 PHE A N 1
ATOM 1246 C CA . PHE A 1 159 ? -8.522 0.895 1.812 1.00 97.19 159 PHE A CA 1
ATOM 1247 C C . PHE A 1 159 ? -7.067 0.448 1.718 1.00 97.19 159 PHE A C 1
ATOM 1249 O O . PHE A 1 159 ? -6.742 -0.730 1.853 1.00 97.19 159 PHE A O 1
ATOM 1256 N N . THR A 1 160 ? -6.185 1.401 1.450 1.00 96.88 160 THR A N 1
ATOM 1257 C CA . THR A 1 160 ? -4.748 1.160 1.337 1.00 96.88 160 THR A CA 1
ATOM 1258 C C . THR A 1 160 ? -3.982 2.415 1.720 1.00 96.88 160 THR A C 1
ATOM 1260 O O . THR A 1 160 ? -4.489 3.533 1.600 1.00 96.88 160 THR A O 1
ATOM 1263 N N . ILE A 1 161 ? -2.753 2.233 2.193 1.00 97.75 161 ILE A N 1
ATOM 1264 C CA . ILE A 1 161 ? -1.867 3.347 2.541 1.00 97.75 161 ILE A CA 1
ATOM 1265 C C . ILE A 1 161 ? -0.798 3.477 1.468 1.00 97.75 161 ILE A C 1
ATOM 1267 O O . ILE A 1 161 ? -0.088 2.509 1.180 1.00 97.75 161 ILE A O 1
ATOM 1271 N N . THR A 1 162 ? -0.681 4.662 0.883 1.00 98.00 162 THR A N 1
ATOM 1272 C CA . THR A 1 162 ? 0.293 4.974 -0.162 1.00 98.00 162 THR A CA 1
ATOM 1273 C C . THR A 1 162 ? 1.683 5.168 0.437 1.00 98.00 162 THR A C 1
ATOM 1275 O O . THR A 1 162 ? 1.849 5.461 1.623 1.00 98.00 162 THR A O 1
ATOM 1278 N N . THR A 1 163 ? 2.724 4.991 -0.373 1.00 97.00 163 THR A N 1
ATOM 1279 C CA . THR A 1 163 ? 4.113 5.108 0.087 1.00 97.00 163 THR A CA 1
ATOM 1280 C C . THR A 1 163 ? 4.511 6.524 0.440 1.00 97.00 163 THR A C 1
ATOM 1282 O O . THR A 1 163 ? 5.502 6.702 1.132 1.00 97.00 163 THR A O 1
ATOM 1285 N N . ASP A 1 164 ? 3.743 7.502 -0.028 1.00 97.88 164 ASP A N 1
ATOM 1286 C CA . ASP A 1 164 ? 3.913 8.922 0.225 1.00 97.88 164 ASP A CA 1
ATOM 1287 C C . ASP A 1 164 ? 2.914 9.479 1.252 1.00 97.88 164 ASP A C 1
ATOM 1289 O O . ASP A 1 164 ? 2.720 10.689 1.313 1.00 97.88 164 ASP A O 1
ATOM 1293 N N . GLY A 1 165 ? 2.310 8.610 2.072 1.00 97.81 165 GLY A N 1
ATOM 1294 C CA . GLY A 1 165 ? 1.629 9.014 3.305 1.00 97.81 165 GLY A CA 1
ATOM 1295 C C . GLY A 1 165 ? 0.153 9.376 3.163 1.00 97.81 165 GLY A C 1
ATOM 1296 O O . GLY A 1 165 ? -0.350 10.150 3.970 1.00 97.81 165 GLY A O 1
ATOM 1297 N N . TYR A 1 166 ? -0.563 8.822 2.185 1.00 97.94 166 TYR A N 1
ATOM 1298 C CA . TYR A 1 166 ? -2.010 9.004 2.045 1.00 97.94 166 TYR A CA 1
ATOM 1299 C C . TYR A 1 166 ? -2.760 7.722 2.396 1.00 97.94 166 TYR A C 1
ATOM 1301 O O . TYR A 1 166 ? -2.303 6.619 2.105 1.00 97.94 166 TYR A O 1
ATOM 1309 N N . LEU A 1 167 ? -3.929 7.871 3.012 1.00 97.75 167 LEU A N 1
ATOM 1310 C CA . LEU A 1 167 ? -4.902 6.801 3.183 1.00 97.75 167 LEU A CA 1
ATOM 1311 C C . LEU A 1 167 ? -5.968 6.945 2.093 1.00 97.75 167 LEU A C 1
ATOM 1313 O O . LEU A 1 167 ? -6.751 7.894 2.126 1.00 97.75 167 LEU A O 1
ATOM 1317 N N . ASP A 1 168 ? -5.992 5.999 1.158 1.00 97.38 168 ASP A N 1
ATOM 1318 C CA . ASP A 1 168 ? -6.983 5.917 0.085 1.00 97.38 168 ASP A CA 1
ATOM 1319 C C . ASP A 1 168 ? -8.090 4.930 0.485 1.00 97.38 168 ASP A C 1
ATOM 1321 O O . ASP A 1 168 ? -7.800 3.782 0.823 1.00 97.38 168 ASP A O 1
ATOM 1325 N N . PHE A 1 169 ? -9.354 5.355 0.414 1.00 97.94 169 PHE A N 1
ATOM 1326 C CA . PHE A 1 169 ? -10.538 4.523 0.648 1.00 97.94 169 PHE A CA 1
ATOM 1327 C C . PHE A 1 169 ? -11.364 4.360 -0.631 1.00 97.94 169 PHE A C 1
ATOM 1329 O O . PHE A 1 169 ? -11.577 5.313 -1.383 1.00 97.94 169 PHE A O 1
ATOM 1336 N N . PHE A 1 170 ? -11.875 3.150 -0.837 1.00 98.06 170 PHE A N 1
ATOM 1337 C CA . PHE A 1 170 ? -12.678 2.727 -1.975 1.00 98.06 170 PHE A CA 1
ATOM 1338 C C . PHE A 1 170 ? -13.939 2.047 -1.447 1.00 98.06 170 PHE A C 1
ATOM 1340 O O . PHE A 1 170 ? -13.861 0.989 -0.825 1.00 98.06 170 PHE A O 1
ATOM 1347 N N . SER A 1 171 ? -15.106 2.631 -1.710 1.00 97.25 171 SER A N 1
ATOM 1348 C CA . SER A 1 171 ? -16.392 1.997 -1.391 1.00 97.25 171 SER A CA 1
ATOM 1349 C C . SER A 1 171 ? -16.633 0.754 -2.252 1.00 97.25 171 SER A C 1
ATOM 1351 O O . SER A 1 171 ? -17.161 -0.235 -1.753 1.00 97.25 171 SER A O 1
ATOM 1353 N N . SER A 1 172 ? -16.181 0.795 -3.507 1.00 97.44 172 SER A N 1
ATOM 1354 C CA . SER A 1 172 ? -16.131 -0.330 -4.441 1.00 97.44 172 SER A CA 1
ATOM 1355 C C . SER A 1 172 ? -14.856 -0.217 -5.286 1.00 97.44 172 SER A C 1
ATOM 1357 O O . SER A 1 172 ? -14.561 0.836 -5.853 1.00 97.44 172 SER A O 1
ATOM 1359 N N . SER A 1 173 ? -14.059 -1.283 -5.316 1.00 97.50 173 SER A N 1
ATOM 1360 C CA . SER A 1 173 ? -12.849 -1.424 -6.128 1.00 97.50 173 SER A CA 1
ATOM 1361 C C . SER A 1 173 ? -12.822 -2.830 -6.718 1.00 97.50 173 SER A C 1
ATOM 1363 O O . SER A 1 173 ? -13.047 -3.770 -5.958 1.00 97.50 173 SER A O 1
ATOM 1365 N N . PRO A 1 174 ? -12.472 -3.016 -8.003 1.00 97.06 174 PRO A N 1
ATOM 1366 C CA . PRO A 1 174 ? -12.189 -4.348 -8.530 1.00 97.06 174 PRO A CA 1
ATOM 1367 C C . PRO A 1 174 ? -11.038 -4.973 -7.745 1.00 97.06 174 PRO A C 1
ATOM 1369 O O . PRO A 1 174 ? -10.086 -4.262 -7.405 1.00 97.06 174 PRO A O 1
ATOM 1372 N N . TYR A 1 175 ? -11.104 -6.276 -7.462 1.00 96.31 175 TYR A N 1
ATOM 1373 C CA . TYR A 1 175 ? -9.988 -6.986 -6.823 1.00 96.31 175 TYR A CA 1
ATOM 1374 C C . TYR A 1 175 ? -8.796 -7.133 -7.769 1.00 96.31 175 TYR A C 1
ATOM 1376 O O . TYR A 1 175 ? -7.641 -7.013 -7.357 1.00 96.31 175 TYR A O 1
ATOM 1384 N N . LYS A 1 176 ? -9.069 -7.352 -9.059 1.00 93.81 176 LYS A N 1
ATOM 1385 C CA . LYS A 1 176 ? -8.057 -7.441 -10.112 1.00 93.81 176 LYS A CA 1
ATOM 1386 C C . LYS A 1 176 ? -7.891 -6.087 -10.799 1.00 93.81 176 LYS A C 1
ATOM 1388 O O . LYS A 1 176 ? -8.774 -5.628 -11.513 1.00 93.81 176 LYS A O 1
ATOM 1393 N N . TYR A 1 177 ? -6.733 -5.456 -10.619 1.00 92.56 177 TYR A N 1
ATOM 1394 C CA . TYR A 1 177 ? -6.385 -4.216 -11.315 1.00 92.56 177 TYR A CA 1
ATOM 1395 C C . TYR A 1 177 ? -4.870 -4.090 -11.538 1.00 92.56 177 TYR A C 1
ATOM 1397 O O . TYR A 1 177 ? -4.055 -4.587 -10.757 1.00 92.56 177 TYR A O 1
ATOM 1405 N N . THR A 1 178 ? -4.474 -3.371 -12.593 1.00 91.50 178 THR A N 1
ATOM 1406 C CA . THR A 1 178 ? -3.060 -3.040 -12.860 1.00 91.50 178 THR A CA 1
ATOM 1407 C C . THR A 1 178 ? -2.632 -1.780 -12.113 1.00 91.50 178 THR A C 1
ATOM 1409 O O . THR A 1 178 ? -1.597 -1.781 -11.438 1.00 91.50 178 THR A O 1
ATOM 1412 N N . ILE A 1 179 ? -3.450 -0.725 -12.211 1.00 94.25 179 ILE A N 1
ATOM 1413 C CA . ILE A 1 179 ? -3.314 0.542 -11.487 1.00 94.25 179 ILE A CA 1
ATOM 1414 C C . ILE A 1 179 ? -4.542 0.714 -10.595 1.00 94.25 179 ILE A C 1
ATOM 1416 O O . ILE A 1 179 ? -5.670 0.536 -11.047 1.00 94.25 179 ILE A O 1
ATOM 1420 N N . SER A 1 180 ? -4.318 1.040 -9.328 1.00 95.00 180 SER A N 1
ATOM 1421 C CA . SER A 1 180 ? -5.365 1.243 -8.339 1.00 95.00 180 SER A CA 1
ATOM 1422 C C . SER A 1 180 ? -6.239 2.413 -8.790 1.00 95.00 180 SER A C 1
ATOM 1424 O O . SER A 1 180 ? -5.682 3.478 -9.099 1.00 95.00 180 SER A O 1
ATOM 1426 N N . PRO A 1 181 ? -7.572 2.232 -8.844 1.00 95.19 181 PRO A N 1
ATOM 1427 C CA . PRO A 1 181 ? -8.481 3.206 -9.431 1.00 95.19 181 PRO A CA 1
ATOM 1428 C C . PRO A 1 181 ? -8.516 4.522 -8.639 1.00 95.19 181 PRO A C 1
ATOM 1430 O O . PRO A 1 181 ? -7.769 4.752 -7.675 1.00 95.19 181 PRO A O 1
ATOM 1433 N N . LYS A 1 182 ? -9.398 5.428 -9.066 1.00 96.25 182 LYS A N 1
ATOM 1434 C CA . LYS A 1 182 ? -9.720 6.627 -8.296 1.00 96.25 182 LYS A CA 1
ATOM 1435 C C . LYS A 1 182 ? -10.348 6.213 -6.955 1.00 96.25 182 LYS A C 1
ATOM 1437 O O . LYS A 1 182 ? -11.354 5.508 -6.975 1.00 96.25 182 LYS A O 1
ATOM 1442 N N . PRO A 1 183 ? -9.790 6.632 -5.807 1.00 96.94 183 PRO A N 1
ATOM 1443 C CA . PRO A 1 183 ? -10.409 6.364 -4.518 1.00 96.94 183 PRO A CA 1
ATOM 1444 C C . PRO A 1 183 ? -11.694 7.177 -4.353 1.00 96.94 183 PRO A C 1
ATOM 1446 O O . PRO A 1 183 ? -11.796 8.305 -4.843 1.00 96.94 183 PRO A O 1
ATOM 1449 N N . THR A 1 184 ? -12.653 6.624 -3.613 1.00 97.50 184 THR A N 1
ATOM 1450 C CA . THR A 1 184 ? -13.861 7.333 -3.164 1.00 97.50 184 THR A CA 1
ATOM 1451 C C . THR A 1 184 ? -13.481 8.528 -2.296 1.00 97.50 184 THR A C 1
ATOM 1453 O O . THR A 1 184 ? -14.082 9.597 -2.388 1.00 97.50 184 THR A O 1
ATOM 1456 N N . SER A 1 185 ? -12.464 8.364 -1.450 1.00 95.81 185 SER A N 1
ATOM 1457 C CA . SER A 1 185 ? -11.910 9.438 -0.634 1.00 95.81 185 SER A CA 1
ATOM 1458 C C . SER A 1 185 ? -10.435 9.181 -0.323 1.00 95.81 185 SER A C 1
ATOM 1460 O O . SER A 1 185 ? -9.975 8.042 -0.302 1.00 95.81 185 SER A O 1
ATOM 1462 N N . SER A 1 186 ? -9.674 10.251 -0.108 1.00 96.06 186 SER A N 1
ATOM 1463 C CA . SER A 1 186 ? -8.257 10.176 0.248 1.00 96.06 186 SER A CA 1
ATOM 1464 C C . SER A 1 186 ? -7.922 11.272 1.249 1.00 96.06 186 SER A C 1
ATOM 1466 O O . SER A 1 186 ? -8.492 12.365 1.190 1.00 96.06 186 SER A O 1
ATOM 1468 N N . THR A 1 187 ? -7.024 10.986 2.184 1.00 96.19 187 THR A N 1
ATOM 1469 C CA . THR A 1 187 ? -6.552 11.967 3.165 1.00 96.19 187 THR A CA 1
ATOM 1470 C C . THR A 1 187 ? -5.090 11.730 3.517 1.00 96.19 187 THR A C 1
ATOM 1472 O O . THR A 1 187 ? -4.611 10.597 3.514 1.00 96.19 187 THR A O 1
ATOM 1475 N N . GLU A 1 188 ? -4.377 12.807 3.820 1.00 97.44 188 GLU A N 1
ATOM 1476 C CA . GLU A 1 188 ? -2.969 12.753 4.203 1.00 97.44 188 GLU A CA 1
ATOM 1477 C C . GLU A 1 188 ? -2.817 12.344 5.671 1.00 97.44 188 GLU A C 1
ATOM 1479 O O . GLU A 1 188 ? -3.458 12.909 6.566 1.00 97.44 188 GLU A O 1
ATOM 1484 N N . ILE A 1 189 ? -1.924 11.391 5.920 1.00 98.31 189 ILE A N 1
ATOM 1485 C CA . ILE A 1 189 ? -1.516 10.955 7.251 1.00 98.31 189 ILE A CA 1
ATOM 1486 C C . ILE A 1 189 ? -0.573 12.010 7.828 1.00 98.31 189 ILE A C 1
ATOM 1488 O O . ILE A 1 189 ? 0.540 12.204 7.353 1.00 98.31 189 ILE A O 1
ATOM 1492 N N . GLN A 1 190 ? -1.013 12.666 8.896 1.00 97.94 190 GLN A N 1
ATOM 1493 C CA . GLN A 1 190 ? -0.278 13.747 9.560 1.00 97.94 190 GLN A CA 1
ATOM 1494 C C . GLN A 1 190 ? 0.707 13.214 10.602 1.00 97.94 190 GLN A C 1
ATOM 1496 O O . GLN A 1 190 ? 1.759 13.798 10.853 1.00 97.94 190 GLN A O 1
ATOM 1501 N N . LYS A 1 191 ? 0.358 12.088 11.229 1.00 97.56 191 LYS A N 1
ATOM 1502 C CA . LYS A 1 191 ? 1.187 11.395 12.214 1.00 97.56 191 LYS A CA 1
ATOM 1503 C C . LYS A 1 191 ? 0.831 9.916 12.228 1.00 97.56 191 LYS A C 1
ATOM 1505 O O . LYS A 1 191 ? -0.333 9.549 12.077 1.00 97.56 191 LYS A O 1
ATOM 1510 N N . SER A 1 192 ? 1.824 9.070 12.475 1.00 97.50 192 SER A N 1
ATOM 1511 C CA . SER A 1 192 ? 1.621 7.643 12.712 1.00 97.50 192 SER A CA 1
ATOM 1512 C C . SER A 1 192 ? 2.566 7.127 13.782 1.00 97.50 192 SER A C 1
ATOM 1514 O O . SER A 1 192 ? 3.734 7.514 13.785 1.00 97.50 192 SER A O 1
ATOM 1516 N N . TYR A 1 193 ? 2.095 6.241 14.653 1.00 95.06 193 TYR A N 1
ATOM 1517 C CA . TYR A 1 193 ? 2.954 5.525 15.596 1.00 95.06 193 TYR A CA 1
ATOM 1518 C C . TYR A 1 193 ? 2.320 4.200 16.029 1.00 95.06 193 TYR A C 1
ATOM 1520 O O . TYR A 1 193 ? 1.105 4.012 15.920 1.00 95.06 193 TYR A O 1
ATOM 1528 N N . TYR A 1 194 ? 3.153 3.279 16.511 1.00 92.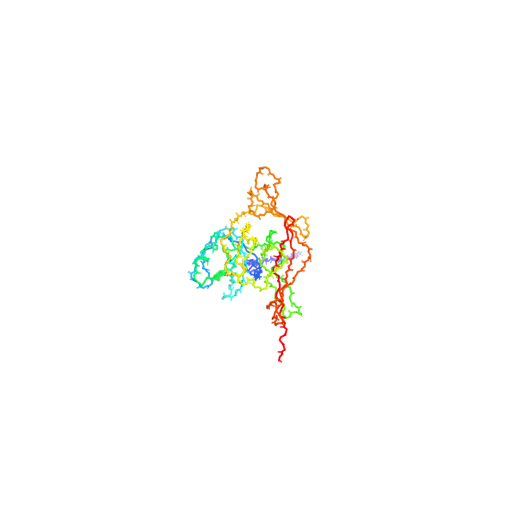44 194 TYR A N 1
ATOM 1529 C CA . TYR A 1 194 ? 2.702 2.028 17.108 1.00 92.44 194 TYR A CA 1
ATOM 1530 C C . TYR A 1 194 ? 2.274 2.246 18.550 1.00 92.44 194 TYR A C 1
ATOM 1532 O O . TYR A 1 194 ? 3.067 2.710 19.364 1.00 92.44 194 TYR A O 1
ATOM 1540 N N . ARG A 1 195 ? 1.038 1.869 18.879 1.00 90.00 195 ARG A N 1
ATOM 1541 C CA . ARG A 1 195 ? 0.622 1.751 20.281 1.00 90.00 195 ARG A CA 1
ATOM 1542 C C . ARG A 1 195 ? 1.093 0.430 20.890 1.00 90.00 195 ARG A C 1
ATOM 1544 O O . ARG A 1 195 ? 1.388 0.378 22.075 1.00 90.00 195 ARG A O 1
ATOM 1551 N N . SER A 1 196 ? 1.170 -0.617 20.077 1.00 90.06 196 SER A N 1
ATOM 1552 C CA . SER A 1 196 ? 1.733 -1.922 20.428 1.00 90.06 196 SER A CA 1
ATOM 1553 C C . SER A 1 196 ? 2.244 -2.612 19.162 1.00 90.06 196 SER A C 1
ATOM 1555 O O . SER A 1 196 ? 2.031 -2.114 18.054 1.00 90.06 196 SER A O 1
ATOM 1557 N N . SER A 1 197 ? 2.864 -3.786 19.302 1.00 86.50 197 SER A N 1
ATOM 1558 C CA . SER A 1 197 ? 3.369 -4.586 18.173 1.00 86.50 197 SER A CA 1
ATOM 1559 C C . SER A 1 197 ? 2.306 -4.947 17.123 1.00 86.50 197 SER A C 1
ATOM 1561 O O . SER A 1 197 ? 2.654 -5.275 15.990 1.00 86.50 197 SER A O 1
ATOM 1563 N N . ARG A 1 198 ? 1.014 -4.874 17.472 1.00 91.06 198 ARG A N 1
ATOM 1564 C CA . ARG A 1 198 ? -0.115 -5.223 16.592 1.00 91.06 198 ARG A CA 1
ATOM 1565 C C . ARG A 1 198 ? -1.059 -4.061 16.301 1.00 91.06 198 ARG A C 1
ATOM 1567 O O . ARG A 1 198 ? -2.028 -4.256 15.575 1.00 91.06 198 ARG A O 1
ATOM 1574 N N . GLN A 1 199 ? -0.806 -2.876 16.852 1.00 95.12 199 GLN A N 1
ATOM 1575 C CA . GLN A 1 199 ? -1.728 -1.747 16.765 1.00 95.12 199 GLN A CA 1
ATOM 1576 C C . GLN A 1 199 ? -1.034 -0.498 16.226 1.00 95.12 199 GLN A C 1
ATOM 1578 O O . GLN A 1 199 ? -0.220 0.130 16.908 1.00 95.12 199 GLN A O 1
ATOM 1583 N N . LEU A 1 200 ? -1.406 -0.116 15.005 1.00 97.25 200 LEU A N 1
ATOM 1584 C CA . LEU A 1 200 ? -0.932 1.083 14.322 1.00 97.25 200 LEU A CA 1
ATOM 1585 C C . LEU A 1 200 ? -1.989 2.185 14.399 1.00 97.25 200 LEU A C 1
ATOM 1587 O O . LEU A 1 200 ? -3.136 1.990 13.990 1.00 97.25 200 LEU A O 1
ATOM 1591 N N . TYR A 1 201 ? -1.586 3.362 14.874 1.00 97.62 201 TYR A N 1
ATOM 1592 C CA . TYR A 1 201 ? -2.414 4.563 14.851 1.00 97.62 201 TYR A CA 1
ATOM 1593 C C . TYR A 1 201 ? -2.004 5.495 13.729 1.00 97.62 201 TYR A C 1
ATOM 1595 O O . TYR A 1 201 ? -0.822 5.780 13.546 1.00 97.62 201 TYR A O 1
ATOM 1603 N N . LEU A 1 202 ? -3.009 6.006 13.023 1.00 98.00 202 LEU A N 1
ATOM 1604 C CA . LEU A 1 202 ? -2.875 7.003 11.969 1.00 98.00 202 LEU A CA 1
ATOM 1605 C C . LEU A 1 202 ? -3.723 8.212 12.330 1.00 98.00 202 LEU A C 1
ATOM 1607 O O . LEU A 1 202 ? -4.880 8.050 12.717 1.00 98.00 202 LEU A O 1
ATOM 1611 N N . TYR A 1 203 ? -3.157 9.405 12.192 1.00 98.06 203 TYR A N 1
ATOM 1612 C CA . TYR A 1 203 ? -3.818 10.660 12.515 1.00 98.06 203 TYR A CA 1
ATOM 1613 C C . TYR A 1 203 ? -4.016 11.511 11.271 1.00 98.06 203 TYR A C 1
ATOM 1615 O O . TYR A 1 203 ? -3.144 11.585 10.406 1.00 98.06 203 TYR A O 1
ATOM 1623 N N . PHE A 1 204 ? -5.157 12.189 11.227 1.00 97.62 204 PHE A N 1
ATOM 1624 C CA . PHE A 1 204 ? -5.613 12.970 10.088 1.00 97.62 204 PHE A CA 1
ATOM 1625 C C . PHE A 1 204 ? -6.204 14.296 10.547 1.00 97.62 204 PHE A C 1
ATOM 1627 O O . PHE A 1 204 ? -6.810 14.401 11.622 1.00 97.62 204 PHE A O 1
ATOM 1634 N N . LYS A 1 205 ? -6.103 15.302 9.677 1.00 97.06 205 LYS A N 1
ATOM 1635 C CA . LYS A 1 205 ? -6.717 16.614 9.902 1.00 97.06 205 LYS A CA 1
ATOM 1636 C C . LYS A 1 205 ? -8.228 16.573 9.688 1.00 97.06 205 LYS A C 1
ATOM 1638 O O . LYS A 1 205 ? -8.979 17.219 10.418 1.00 97.06 205 LYS A O 1
ATOM 1643 N N . THR A 1 206 ? -8.675 15.798 8.704 1.00 92.69 206 THR A N 1
ATOM 1644 C CA . THR A 1 206 ? -10.074 15.690 8.279 1.00 92.69 206 THR A CA 1
ATOM 1645 C C . THR A 1 206 ? -10.624 14.289 8.528 1.00 92.69 206 THR A C 1
ATOM 1647 O O . THR A 1 206 ? -9.890 13.300 8.521 1.00 92.69 206 THR A O 1
ATOM 1650 N N . LYS A 1 207 ? -11.939 14.204 8.765 1.00 91.50 207 LYS A N 1
ATOM 1651 C CA . LYS A 1 207 ? -12.633 12.923 8.912 1.00 91.50 207 LYS A CA 1
ATOM 1652 C C . LYS A 1 207 ? -12.670 12.229 7.552 1.00 91.50 207 LYS A C 1
ATOM 1654 O O . LYS A 1 207 ? -13.257 12.768 6.617 1.00 91.50 207 LYS A O 1
ATOM 1659 N N . LEU A 1 208 ? -12.108 11.029 7.455 1.00 88.88 208 LEU A N 1
ATOM 1660 C CA . LEU A 1 208 ? -12.261 10.198 6.266 1.00 88.88 208 LEU A CA 1
ATOM 1661 C C . LEU A 1 208 ? -13.631 9.504 6.299 1.00 88.88 208 LEU A C 1
ATOM 1663 O O . LEU A 1 208 ? -13.956 8.808 7.261 1.00 88.88 208 LEU A O 1
ATOM 1667 N N . LYS A 1 209 ? -14.456 9.721 5.269 1.00 87.00 209 LYS A N 1
ATOM 1668 C CA . LYS A 1 209 ? -15.750 9.035 5.123 1.00 87.00 209 LYS A CA 1
ATOM 1669 C C . LYS A 1 209 ? -15.518 7.576 4.713 1.00 87.00 209 LYS A C 1
ATOM 1671 O O . LYS A 1 209 ? -14.659 7.321 3.875 1.00 87.00 209 LYS A O 1
ATOM 1676 N N . GLY A 1 210 ? -16.304 6.656 5.275 1.00 86.50 210 GLY A N 1
ATOM 1677 C CA . GLY A 1 210 ? -16.270 5.224 4.944 1.00 86.50 210 GLY A CA 1
ATOM 1678 C C . GLY A 1 210 ? -15.448 4.344 5.891 1.00 86.50 210 GLY A C 1
ATOM 1679 O O . GLY A 1 210 ? -15.580 3.127 5.839 1.00 86.50 210 GLY A O 1
ATOM 1680 N N . LEU A 1 211 ? -14.664 4.935 6.802 1.00 92.75 211 LEU A N 1
ATOM 1681 C CA . LEU A 1 211 ? -13.907 4.203 7.823 1.00 92.75 211 LEU A CA 1
ATOM 1682 C C . LEU A 1 211 ? -14.253 4.687 9.242 1.00 92.75 211 LEU A C 1
ATOM 1684 O O . LEU A 1 211 ? -14.553 5.872 9.432 1.00 92.75 211 LEU A O 1
ATOM 1688 N N . PRO A 1 212 ? -14.198 3.802 10.258 1.00 93.94 212 PRO A N 1
ATOM 1689 C CA . PRO A 1 212 ? -14.522 4.142 11.641 1.00 93.94 212 PRO A CA 1
ATOM 1690 C C . PRO A 1 212 ? -13.374 4.925 12.297 1.00 93.94 212 PRO A C 1
ATOM 1692 O O . PRO A 1 212 ? -12.575 4.392 13.066 1.00 93.94 212 PRO A O 1
ATOM 1695 N N . VAL A 1 213 ? -13.279 6.217 11.977 1.00 95.31 213 VAL A N 1
ATOM 1696 C CA . VAL A 1 213 ? -12.309 7.142 12.578 1.00 95.31 213 VAL A CA 1
ATOM 1697 C C . VAL A 1 213 ? -12.856 7.782 13.857 1.00 95.31 213 VAL A C 1
ATOM 1699 O O . VAL A 1 213 ? -13.983 8.277 13.896 1.00 95.31 213 VAL A O 1
ATOM 1702 N N . THR A 1 214 ? -12.032 7.837 14.902 1.00 95.75 214 THR A N 1
ATOM 1703 C CA . THR A 1 214 ? -12.350 8.500 16.176 1.00 95.75 214 THR A CA 1
ATOM 1704 C C . THR A 1 214 ? -11.882 9.953 16.137 1.00 95.75 214 THR A C 1
ATOM 1706 O O . THR A 1 214 ? -10.733 10.215 15.786 1.00 95.75 214 THR A O 1
ATOM 1709 N N . LYS A 1 215 ? -12.726 10.915 16.526 1.00 97.06 215 LYS A N 1
ATOM 1710 C CA . LYS A 1 215 ? -12.275 12.294 16.771 1.00 97.06 215 LYS A CA 1
ATOM 1711 C C . LYS A 1 215 ? -11.533 12.330 18.111 1.00 97.06 215 LYS A C 1
ATOM 1713 O O . LYS A 1 215 ? -12.106 11.958 19.123 1.00 97.06 215 LYS A O 1
ATOM 1718 N N . VAL A 1 216 ? -10.271 12.748 18.104 1.00 97.31 216 VAL A N 1
ATOM 1719 C CA . VAL A 1 216 ? -9.381 12.765 19.285 1.00 97.31 216 VAL A CA 1
ATOM 1720 C C . VAL A 1 216 ? -8.911 14.171 19.658 1.00 97.31 216 VAL A C 1
ATOM 1722 O O . VAL A 1 216 ? -8.359 14.369 20.730 1.00 97.31 216 VAL A O 1
ATOM 1725 N N . SER A 1 217 ? -9.133 15.153 18.782 1.00 96.88 217 SER A N 1
ATOM 1726 C CA . SER A 1 217 ? -8.915 16.571 19.064 1.00 96.88 217 SER A CA 1
ATOM 1727 C C . SER A 1 217 ? -9.912 17.424 18.276 1.00 96.88 217 SER A C 1
ATOM 1729 O O . SER A 1 217 ? -10.425 17.026 17.223 1.00 96.88 217 SER A O 1
ATOM 1731 N N . THR A 1 218 ? -10.201 18.619 18.782 1.00 94.50 218 THR A N 1
ATOM 1732 C CA . THR A 1 218 ? -11.044 19.619 18.115 1.00 94.50 218 THR A CA 1
ATOM 1733 C C . THR A 1 218 ? -10.259 20.480 17.122 1.00 94.50 218 THR A C 1
ATOM 1735 O O . THR A 1 218 ? -10.840 20.933 16.136 1.00 94.50 218 THR A O 1
ATOM 1738 N N . LYS A 1 219 ? -8.945 20.659 17.328 1.00 94.31 219 LYS A N 1
ATOM 1739 C CA . LYS A 1 219 ? -8.071 21.558 16.552 1.00 94.31 219 LYS A CA 1
ATOM 1740 C C . LYS A 1 219 ? -6.758 20.876 16.133 1.00 94.31 219 LYS A C 1
ATOM 1742 O O . LYS A 1 219 ? -6.416 19.790 16.601 1.00 94.31 219 LYS A O 1
ATOM 1747 N N . GLY A 1 220 ? -6.023 21.524 15.229 1.00 96.25 220 GLY A N 1
ATOM 1748 C CA . GLY A 1 220 ? -4.729 21.056 14.722 1.00 96.25 220 GLY A CA 1
ATOM 1749 C C . GLY A 1 220 ? -4.826 19.993 13.621 1.00 96.25 220 GLY A C 1
ATOM 1750 O O . GLY A 1 220 ? -5.897 19.726 13.076 1.00 96.25 220 GLY A O 1
ATOM 1751 N N . ASN A 1 221 ? -3.684 19.391 13.282 1.00 96.88 221 ASN A N 1
ATOM 1752 C CA . ASN A 1 221 ? -3.583 18.409 12.196 1.00 96.88 221 ASN A CA 1
ATOM 1753 C C . ASN A 1 221 ? -3.910 16.970 12.640 1.00 96.88 221 ASN A C 1
ATOM 1755 O O . ASN A 1 221 ? -4.205 16.131 11.803 1.00 96.88 221 ASN A O 1
ATOM 1759 N N . ASN A 1 222 ? -3.937 16.678 13.944 1.00 97.25 222 ASN A N 1
ATOM 1760 C CA . ASN A 1 222 ? -4.148 15.327 14.486 1.00 97.25 222 ASN A CA 1
ATOM 1761 C C . ASN A 1 222 ? -5.553 15.157 15.084 1.00 97.25 222 ASN A C 1
ATOM 1763 O O . ASN A 1 222 ? -5.713 14.699 16.212 1.00 97.25 222 ASN A O 1
ATOM 1767 N N . ARG A 1 223 ? -6.583 15.589 14.355 1.00 97.44 223 ARG A N 1
ATOM 1768 C CA . ARG A 1 223 ? -7.965 15.668 14.861 1.00 97.44 223 ARG A CA 1
ATOM 1769 C C . ARG A 1 223 ? -8.698 14.338 14.865 1.00 97.44 223 ARG A C 1
ATOM 1771 O O . ARG A 1 223 ? -9.535 14.106 15.735 1.00 97.44 223 ARG A O 1
ATOM 1778 N N . TYR A 1 224 ? -8.412 13.489 13.889 1.00 97.88 224 TYR A N 1
ATOM 1779 C CA . TYR A 1 224 ? -9.065 12.198 13.707 1.00 97.88 224 TYR A CA 1
ATOM 1780 C C . TYR A 1 224 ? -8.025 11.093 13.738 1.00 97.88 224 TYR A C 1
ATOM 1782 O O . TYR A 1 224 ? -6.919 11.282 13.243 1.00 97.88 224 TYR A O 1
ATOM 1790 N N . ARG A 1 225 ? -8.387 9.943 14.299 1.00 97.44 225 ARG A N 1
ATOM 1791 C CA . ARG A 1 225 ? -7.521 8.775 14.429 1.00 97.44 225 ARG A CA 1
ATOM 1792 C C . ARG A 1 225 ? -8.188 7.544 13.827 1.00 97.44 225 ARG A C 1
ATOM 1794 O O . ARG A 1 225 ? -9.341 7.264 14.147 1.00 97.44 225 ARG A O 1
ATOM 1801 N N . LEU A 1 226 ? -7.444 6.783 13.031 1.00 97.50 226 LEU A N 1
ATOM 1802 C CA . LEU A 1 226 ? -7.776 5.407 12.654 1.00 97.50 226 LEU A CA 1
ATOM 1803 C C . LEU A 1 226 ? -6.857 4.443 13.412 1.00 97.50 226 LEU A C 1
ATOM 1805 O O . LEU A 1 226 ? -5.666 4.719 13.565 1.00 97.50 226 LEU A O 1
ATOM 1809 N N . SER A 1 227 ? -7.412 3.321 13.867 1.00 97.06 227 SER A N 1
ATOM 1810 C CA . SER A 1 227 ? -6.654 2.205 14.438 1.00 97.06 227 SER A CA 1
ATOM 1811 C C . SER A 1 227 ? -6.670 1.035 13.469 1.00 97.06 227 SER A C 1
ATOM 1813 O O . SER A 1 227 ? -7.749 0.580 13.094 1.00 97.06 227 SER A O 1
ATOM 1815 N N . ILE A 1 228 ? -5.488 0.539 13.114 1.00 97.81 228 ILE A N 1
ATOM 1816 C CA . ILE A 1 228 ? -5.311 -0.720 12.392 1.00 97.81 228 ILE A CA 1
ATOM 1817 C C . ILE A 1 228 ? -4.775 -1.744 13.387 1.00 97.81 228 ILE A C 1
ATOM 1819 O O . ILE A 1 228 ? -3.651 -1.595 13.871 1.00 97.81 228 ILE A O 1
ATOM 1823 N N . ASN A 1 229 ? -5.581 -2.755 13.708 1.00 96.94 229 ASN A N 1
ATOM 1824 C CA . ASN A 1 229 ? -5.203 -3.829 14.625 1.00 96.94 229 ASN A CA 1
ATOM 1825 C C . ASN A 1 229 ? -4.968 -5.115 13.832 1.00 96.94 229 ASN A C 1
ATOM 1827 O O . ASN A 1 229 ? -5.843 -5.509 13.078 1.00 96.94 229 ASN A O 1
ATOM 1831 N N . ARG A 1 230 ? -3.832 -5.789 13.993 1.00 95.31 230 ARG A N 1
ATOM 1832 C CA . ARG A 1 230 ? -3.582 -7.114 13.396 1.00 95.31 230 ARG A CA 1
ATOM 1833 C C . ARG A 1 230 ? -4.045 -8.201 14.371 1.00 95.31 230 ARG A C 1
ATOM 1835 O O . ARG A 1 230 ? -3.580 -8.213 15.510 1.00 95.31 230 ARG A O 1
ATOM 1842 N N . THR A 1 231 ? -4.936 -9.102 13.951 1.00 92.31 231 THR A N 1
ATOM 1843 C CA . THR A 1 231 ? -5.650 -10.027 14.864 1.00 92.31 231 THR A CA 1
ATOM 1844 C C . THR A 1 231 ? -4.986 -11.399 15.014 1.00 92.31 231 THR A C 1
ATOM 1846 O O . THR A 1 231 ? -5.533 -12.272 15.678 1.00 92.31 231 THR A O 1
ATOM 1849 N N . THR A 1 232 ? -3.806 -11.611 14.416 1.00 91.69 232 THR A N 1
ATOM 1850 C CA . THR A 1 232 ? -3.102 -12.912 14.278 1.00 91.69 232 THR A CA 1
ATOM 1851 C C . THR A 1 232 ? -3.855 -14.023 13.558 1.00 91.69 232 THR A C 1
ATOM 1853 O O . THR A 1 232 ? -3.239 -15.028 13.229 1.00 91.69 232 THR A O 1
ATOM 1856 N N . GLN A 1 233 ? -5.138 -13.838 13.272 1.00 96.19 233 GLN A N 1
ATOM 1857 C CA . GLN A 1 233 ? -5.925 -14.794 12.519 1.00 96.19 233 GLN A CA 1
ATOM 1858 C C . GLN A 1 233 ? -5.540 -14.752 11.042 1.00 96.19 233 GLN A C 1
ATOM 1860 O O . GLN A 1 233 ? -5.166 -13.706 10.493 1.00 96.19 233 GLN A O 1
ATOM 1865 N N . THR A 1 234 ? -5.675 -15.908 10.410 1.00 95.81 234 THR A N 1
ATOM 1866 C CA . THR A 1 234 ? -5.453 -16.111 8.986 1.00 95.81 234 THR A CA 1
ATOM 1867 C C . THR A 1 234 ? -6.602 -16.913 8.407 1.00 95.81 234 THR A C 1
ATOM 1869 O O . THR A 1 234 ? -7.165 -17.762 9.093 1.00 95.81 234 THR A O 1
ATOM 1872 N N . THR A 1 235 ? -6.919 -16.675 7.144 1.00 96.75 235 THR A N 1
ATOM 1873 C CA . THR A 1 235 ? -7.944 -17.414 6.399 1.00 96.75 235 THR A CA 1
ATOM 1874 C C . THR A 1 235 ? -7.386 -17.847 5.057 1.00 96.75 235 THR A C 1
ATOM 1876 O O . THR A 1 235 ? -6.346 -17.350 4.612 1.00 96.75 235 THR A O 1
ATOM 1879 N N . SER A 1 236 ? -8.075 -18.771 4.401 1.00 95.38 236 SER A N 1
ATOM 1880 C CA . SER A 1 236 ? -7.682 -19.287 3.102 1.00 95.38 236 SER A CA 1
ATOM 1881 C C . SER A 1 236 ? -8.870 -19.379 2.149 1.00 95.38 236 SER A C 1
ATOM 1883 O O . SER A 1 236 ? -10.020 -19.434 2.579 1.00 95.38 236 SER A O 1
ATOM 1885 N N . THR A 1 237 ? -8.572 -19.386 0.851 1.00 95.94 237 THR A N 1
ATOM 1886 C CA . THR A 1 237 ? -9.549 -19.643 -0.216 1.00 95.94 237 THR A CA 1
ATOM 1887 C C . THR A 1 237 ? -8.893 -20.506 -1.287 1.00 95.94 237 THR A C 1
ATOM 1889 O O . THR A 1 237 ? -7.805 -20.155 -1.753 1.00 95.94 237 THR A O 1
ATOM 1892 N N . ALA A 1 238 ? -9.535 -21.607 -1.676 1.00 94.94 238 ALA A N 1
ATOM 1893 C CA . ALA A 1 238 ? -9.149 -22.410 -2.839 1.00 94.94 238 ALA A CA 1
ATOM 1894 C C . ALA A 1 238 ? -9.601 -21.719 -4.139 1.00 94.94 238 ALA A C 1
ATOM 1896 O O . ALA A 1 238 ? -10.657 -21.084 -4.170 1.00 94.94 238 ALA A O 1
ATOM 1897 N N . ILE A 1 239 ? -8.773 -21.770 -5.189 1.00 92.06 239 ILE A N 1
ATOM 1898 C CA . ILE A 1 239 ? -9.059 -21.123 -6.477 1.00 92.06 239 ILE A CA 1
ATOM 1899 C C . ILE A 1 239 ? -8.781 -22.085 -7.654 1.00 92.06 239 ILE A C 1
ATOM 1901 O O . ILE A 1 239 ? -7.608 -22.421 -7.867 1.00 92.06 239 ILE A O 1
ATOM 1905 N N . PRO A 1 240 ? -9.799 -22.432 -8.473 1.00 91.25 240 PRO A N 1
ATOM 1906 C CA . PRO A 1 240 ? -11.236 -22.172 -8.246 1.00 91.25 240 PRO A CA 1
ATOM 1907 C C . PRO A 1 240 ? -11.755 -22.817 -6.944 1.00 91.25 240 PRO A C 1
ATOM 1909 O O . PRO A 1 240 ? -11.047 -23.598 -6.315 1.00 91.25 240 PRO A O 1
ATOM 1912 N N . ASN A 1 241 ? -12.955 -22.434 -6.494 1.00 89.69 241 ASN A N 1
ATOM 1913 C CA . ASN A 1 241 ? -13.598 -23.039 -5.315 1.00 89.69 241 ASN A CA 1
ATOM 1914 C C . ASN A 1 241 ? -14.355 -24.311 -5.718 1.00 89.69 241 ASN A C 1
ATOM 1916 O O . ASN A 1 241 ? -15.570 -24.400 -5.559 1.00 89.69 241 ASN A O 1
ATOM 1920 N N . GLU A 1 242 ? -13.609 -25.229 -6.313 1.00 87.81 242 GLU A N 1
ATOM 1921 C CA . GLU A 1 242 ? -14.048 -26.479 -6.926 1.00 87.81 242 GLU A CA 1
ATOM 1922 C C . GLU A 1 242 ? -12.985 -27.549 -6.618 1.00 87.81 242 GLU A C 1
ATOM 1924 O O . GLU A 1 242 ? -11.895 -27.224 -6.128 1.00 87.81 242 GLU A O 1
ATOM 1929 N N . ASP A 1 243 ? -13.293 -28.820 -6.876 1.00 85.88 243 ASP A N 1
ATOM 1930 C CA . ASP A 1 243 ? -12.396 -29.945 -6.562 1.00 85.88 243 ASP A CA 1
ATOM 1931 C C . ASP A 1 243 ? -11.084 -29.911 -7.375 1.00 85.88 243 ASP A C 1
ATOM 1933 O O . ASP A 1 243 ? -10.085 -30.505 -6.975 1.00 85.88 243 ASP A O 1
ATOM 1937 N N . ASP A 1 244 ? -11.050 -29.157 -8.476 1.00 87.12 244 ASP A N 1
ATOM 1938 C CA . ASP A 1 244 ? -9.890 -28.930 -9.344 1.00 87.12 244 ASP A CA 1
ATOM 1939 C C . ASP A 1 244 ? -9.086 -27.663 -8.971 1.00 87.12 244 ASP A C 1
ATOM 1941 O O . ASP A 1 244 ? -8.353 -27.095 -9.791 1.00 87.12 244 ASP A O 1
ATOM 1945 N N . ALA A 1 245 ? -9.210 -27.191 -7.724 1.00 89.38 245 ALA A N 1
ATOM 1946 C CA . ALA A 1 245 ? -8.476 -26.033 -7.228 1.00 89.38 245 ALA A CA 1
ATOM 1947 C C . ALA A 1 245 ? -6.973 -26.132 -7.556 1.00 89.38 245 ALA A C 1
ATOM 1949 O O . ALA A 1 245 ? -6.283 -27.062 -7.156 1.00 89.38 245 ALA A O 1
ATOM 1950 N N . THR A 1 246 ? -6.419 -25.114 -8.223 1.00 90.81 246 THR A N 1
ATOM 1951 C CA . THR A 1 246 ? -4.997 -25.093 -8.641 1.00 90.81 246 THR A CA 1
ATOM 1952 C C . THR A 1 246 ? -4.093 -24.367 -7.643 1.00 90.81 246 THR A C 1
ATOM 1954 O O . THR A 1 246 ? -2.860 -24.456 -7.689 1.00 90.81 246 THR A O 1
ATOM 1957 N N . ARG A 1 247 ? -4.696 -23.609 -6.721 1.00 92.69 247 ARG A N 1
ATOM 1958 C CA . ARG A 1 247 ? -3.983 -22.891 -5.664 1.00 92.69 247 ARG A CA 1
ATOM 1959 C C . ARG A 1 247 ? -4.873 -22.579 -4.470 1.00 92.69 247 ARG A C 1
ATOM 1961 O O . ARG A 1 247 ? -6.084 -22.433 -4.600 1.00 92.69 247 ARG A O 1
ATOM 1968 N N . VAL A 1 248 ? -4.228 -22.304 -3.344 1.00 93.94 248 VAL A N 1
ATOM 1969 C CA . VAL A 1 248 ? -4.821 -21.672 -2.165 1.00 93.94 248 VAL A CA 1
ATOM 1970 C C . VAL A 1 248 ? -4.250 -20.269 -1.999 1.00 93.94 248 VAL A C 1
ATOM 1972 O O . VAL A 1 248 ? -3.041 -20.048 -2.085 1.00 93.94 248 VAL A O 1
ATOM 1975 N N . THR A 1 249 ? -5.108 -19.290 -1.743 1.00 94.75 249 THR A N 1
ATOM 1976 C CA . THR A 1 249 ? -4.683 -17.962 -1.287 1.00 94.75 249 THR A CA 1
ATOM 1977 C C . THR A 1 249 ? -4.783 -17.879 0.218 1.00 94.75 249 THR A C 1
ATOM 1979 O O . THR A 1 249 ? -5.806 -18.280 0.761 1.00 94.75 249 THR A O 1
ATOM 1982 N N . LEU A 1 250 ? -3.763 -17.333 0.877 1.00 95.31 250 LEU A N 1
ATOM 1983 C CA . LEU A 1 250 ? -3.777 -17.081 2.318 1.00 95.31 250 LEU A CA 1
ATOM 1984 C C . LEU A 1 250 ? -3.949 -15.591 2.586 1.00 95.31 250 LEU A C 1
ATOM 1986 O O . LEU A 1 250 ? -3.367 -14.752 1.889 1.00 95.31 250 LEU A O 1
ATOM 1990 N N . ASN A 1 251 ? -4.721 -15.273 3.617 1.00 96.75 251 ASN A N 1
ATOM 1991 C CA . ASN A 1 251 ? -5.011 -13.912 4.027 1.00 96.75 251 ASN A CA 1
ATOM 1992 C C . ASN A 1 251 ? -4.707 -13.716 5.508 1.00 96.75 251 ASN A C 1
ATOM 1994 O O . ASN A 1 251 ? -4.903 -14.616 6.319 1.00 96.75 251 ASN A O 1
ATOM 1998 N N . GLU A 1 252 ? -4.284 -12.509 5.867 1.00 96.81 252 GLU A N 1
ATOM 1999 C CA . GLU A 1 252 ? -4.159 -12.084 7.260 1.00 96.81 252 GLU A CA 1
ATOM 2000 C C . GLU A 1 252 ? -5.290 -11.151 7.648 1.00 96.81 252 GLU A C 1
ATOM 2002 O O . GLU A 1 252 ? -5.628 -10.240 6.888 1.00 96.81 252 GLU A O 1
ATOM 2007 N N . ILE A 1 253 ? -5.819 -11.344 8.855 1.00 98.00 253 ILE A N 1
ATOM 2008 C CA . ILE A 1 253 ? -6.948 -10.575 9.363 1.00 98.00 253 ILE A CA 1
ATOM 2009 C C . ILE A 1 253 ? -6.480 -9.379 10.195 1.00 98.00 253 ILE A C 1
ATOM 2011 O O . ILE A 1 253 ? -5.553 -9.423 11.017 1.00 98.00 253 ILE A O 1
ATOM 2015 N N . TYR A 1 254 ? -7.174 -8.278 9.958 1.00 98.00 254 TYR A N 1
ATOM 2016 C CA . TYR A 1 254 ? -7.03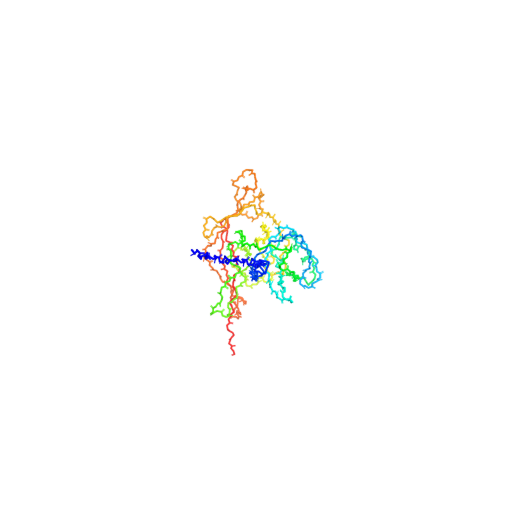4 -6.997 10.610 1.00 98.00 254 TYR A CA 1
ATOM 2017 C C . TYR A 1 254 ? -8.402 -6.527 11.089 1.00 98.00 254 TYR A C 1
ATOM 2019 O O . TYR A 1 254 ? -9.410 -6.743 10.431 1.00 98.00 254 TYR A O 1
ATOM 2027 N N . GLN A 1 255 ? -8.434 -5.805 12.201 1.00 97.62 255 GLN A N 1
ATOM 2028 C CA . GLN A 1 255 ? -9.650 -5.221 12.739 1.00 97.62 255 GLN A CA 1
ATOM 2029 C C . GLN A 1 255 ? -9.558 -3.699 12.744 1.00 97.62 255 GLN A C 1
ATOM 2031 O O . GLN A 1 255 ? -8.650 -3.106 13.342 1.00 97.62 255 GLN A O 1
ATOM 2036 N N . ILE A 1 256 ? -10.541 -3.071 12.101 1.00 96.38 256 ILE A N 1
ATOM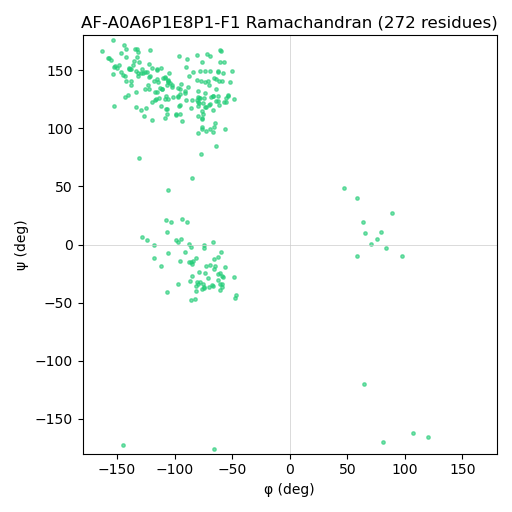 2037 C CA . ILE A 1 256 ? -10.691 -1.622 11.987 1.00 96.38 256 ILE A CA 1
ATOM 2038 C C . ILE A 1 256 ? -12.023 -1.238 12.630 1.00 96.38 256 ILE A C 1
ATOM 2040 O O . ILE A 1 256 ? -13.099 -1.511 12.097 1.00 96.38 256 ILE A O 1
ATOM 2044 N N . GLY A 1 257 ? -11.968 -0.624 13.812 1.00 92.75 257 GLY A N 1
ATOM 2045 C CA . GLY A 1 257 ? -13.160 -0.493 14.652 1.00 92.75 257 GLY A CA 1
ATOM 2046 C C . GLY A 1 257 ? -13.645 -1.874 15.104 1.00 92.75 257 GLY A C 1
ATOM 2047 O O . GLY A 1 257 ? -12.889 -2.589 15.748 1.00 92.75 257 GLY A O 1
ATOM 2048 N N . LYS A 1 258 ? -14.883 -2.237 14.757 1.00 92.62 258 LYS A N 1
ATOM 2049 C CA . LYS A 1 258 ? -15.475 -3.568 15.006 1.00 92.62 258 LYS A CA 1
ATOM 2050 C C . LYS A 1 258 ? -15.592 -4.413 13.730 1.00 92.62 258 LYS A C 1
ATOM 2052 O O . LYS A 1 258 ? -16.320 -5.394 13.709 1.00 92.62 258 LYS A O 1
ATOM 2057 N N . THR A 1 259 ? -14.966 -3.975 12.640 1.00 95.88 259 THR A N 1
ATOM 2058 C CA . THR A 1 259 ? -15.104 -4.600 11.324 1.00 95.88 259 THR A CA 1
ATOM 2059 C C . THR A 1 259 ? -13.806 -5.275 10.936 1.00 95.88 259 THR A C 1
ATOM 2061 O O . THR A 1 259 ? -12.738 -4.659 11.032 1.00 95.88 259 THR A O 1
ATOM 2064 N N . ASP A 1 260 ? -13.927 -6.504 10.451 1.00 97.69 260 ASP A N 1
ATOM 2065 C CA . ASP A 1 260 ? -12.802 -7.258 9.931 1.00 97.69 260 ASP A CA 1
ATOM 2066 C C . ASP A 1 260 ? -12.465 -6.838 8.506 1.00 97.69 260 ASP A C 1
ATOM 2068 O O . ASP A 1 260 ? -13.323 -6.518 7.672 1.00 97.69 260 ASP A O 1
ATOM 2072 N N . TYR A 1 261 ? -11.166 -6.806 8.274 1.00 98.38 261 TYR A N 1
ATOM 2073 C CA . TYR A 1 261 ? -10.545 -6.605 6.990 1.00 98.38 261 TYR A CA 1
ATOM 2074 C C . TYR A 1 261 ? -9.484 -7.676 6.807 1.00 98.38 261 TYR A C 1
ATOM 2076 O O . TYR A 1 261 ? -8.811 -8.059 7.761 1.00 98.38 261 TYR A O 1
ATOM 2084 N N . TYR A 1 262 ? -9.266 -8.098 5.574 1.00 98.25 262 TYR A N 1
ATOM 2085 C CA . TYR A 1 262 ? -8.216 -9.041 5.240 1.00 98.25 262 TYR A CA 1
ATOM 2086 C C . TYR A 1 262 ? -7.224 -8.429 4.255 1.00 98.25 262 TYR A C 1
ATOM 2088 O O . TYR A 1 262 ? -7.555 -7.556 3.446 1.00 98.25 262 TYR A O 1
ATOM 2096 N N . MET A 1 263 ? -5.988 -8.909 4.323 1.00 97.62 263 MET A N 1
ATOM 2097 C CA . MET A 1 263 ? -4.951 -8.660 3.330 1.00 97.62 263 MET A CA 1
ATOM 2098 C C . MET A 1 263 ? -4.569 -9.986 2.691 1.00 97.62 263 MET A C 1
ATOM 2100 O O . MET A 1 263 ? -4.159 -10.899 3.403 1.00 97.62 263 MET A O 1
ATOM 2104 N N . HIS A 1 264 ? -4.634 -10.074 1.363 1.00 95.94 264 HIS A N 1
ATOM 2105 C CA . HIS A 1 264 ? -4.082 -11.215 0.630 1.00 95.94 264 HIS A CA 1
ATOM 2106 C C . HIS A 1 264 ? -2.561 -11.218 0.783 1.00 95.94 264 HIS A C 1
ATOM 2108 O O . HIS A 1 264 ? -1.887 -10.276 0.355 1.00 95.94 264 HIS A O 1
ATOM 2114 N N . THR A 1 265 ? -2.016 -12.246 1.430 1.00 94.88 265 THR A N 1
ATOM 2115 C CA . THR A 1 265 ? -0.592 -12.308 1.758 1.00 94.88 265 THR A CA 1
ATOM 2116 C C . THR A 1 265 ? 0.170 -13.286 0.905 1.00 94.88 265 THR A C 1
ATOM 2118 O O . THR A 1 265 ? 1.285 -12.951 0.509 1.00 94.88 265 THR A O 1
ATOM 2121 N N . GLU A 1 266 ? -0.383 -14.460 0.613 1.00 93.44 266 GLU A N 1
ATOM 2122 C CA . GLU A 1 266 ? 0.355 -15.537 -0.050 1.00 93.44 266 GLU A CA 1
ATOM 2123 C C . GLU A 1 266 ? -0.498 -16.261 -1.098 1.00 93.44 266 GLU A C 1
ATOM 2125 O O . GLU A 1 266 ? -1.723 -16.334 -1.001 1.00 93.44 266 GLU A O 1
ATOM 2130 N N . ASN A 1 267 ? 0.167 -16.794 -2.122 1.00 92.56 267 ASN A N 1
ATOM 2131 C CA . ASN A 1 267 ? -0.380 -17.824 -2.999 1.00 92.56 267 ASN A CA 1
ATOM 2132 C C . ASN A 1 267 ? 0.419 -19.106 -2.774 1.00 92.56 267 ASN A C 1
ATOM 2134 O O . ASN A 1 267 ? 1.642 -19.070 -2.907 1.00 92.56 267 ASN A O 1
ATOM 2138 N N . ALA A 1 268 ? -0.271 -20.197 -2.471 1.00 91.56 268 ALA A N 1
ATOM 2139 C CA . ALA A 1 268 ? 0.260 -21.547 -2.402 1.00 91.56 268 ALA A CA 1
ATOM 2140 C C . ALA A 1 268 ? -0.256 -22.324 -3.612 1.00 91.56 268 ALA A C 1
ATOM 2142 O O . ALA A 1 268 ? -1.465 -22.467 -3.767 1.00 91.56 268 ALA A O 1
ATOM 2143 N N . ARG A 1 269 ? 0.631 -22.772 -4.500 1.00 89.44 269 ARG A N 1
ATOM 2144 C CA . ARG A 1 269 ? 0.243 -23.672 -5.597 1.00 89.44 269 ARG A CA 1
ATOM 2145 C C . ARG A 1 269 ? 0.238 -25.114 -5.107 1.00 89.44 269 ARG A C 1
ATOM 2147 O O . ARG A 1 269 ? 1.052 -25.454 -4.249 1.00 89.44 269 ARG A O 1
ATOM 2154 N N . PHE A 1 270 ? -0.633 -25.938 -5.671 1.00 83.38 270 PHE A N 1
ATOM 2155 C CA . PHE A 1 270 ? -0.507 -27.384 -5.530 1.00 83.38 270 PHE A CA 1
ATOM 2156 C C . PHE A 1 270 ? 0.576 -27.895 -6.486 1.00 83.38 270 PHE A C 1
ATOM 2158 O O . PHE A 1 270 ? 0.831 -27.277 -7.526 1.00 83.38 270 PHE A O 1
ATOM 2165 N N . LEU A 1 271 ? 1.258 -28.975 -6.106 1.00 70.00 271 LEU A N 1
ATOM 2166 C CA . LEU A 1 271 ? 2.003 -29.768 -7.080 1.00 70.00 271 LEU A CA 1
ATOM 2167 C C . LEU A 1 271 ? 0.949 -30.393 -7.993 1.00 70.00 271 LEU A C 1
ATOM 2169 O O . LEU A 1 271 ? -0.024 -30.945 -7.484 1.00 70.00 271 LEU A O 1
ATOM 2173 N N . GLY A 1 272 ? 1.095 -30.233 -9.308 1.00 59.28 272 GLY A N 1
ATOM 2174 C CA . GLY A 1 272 ? 0.335 -31.083 -10.218 1.00 59.28 272 GLY A CA 1
ATOM 2175 C C . GLY A 1 272 ? 0.759 -32.531 -9.988 1.00 59.28 272 GLY A C 1
ATOM 2176 O O . GLY A 1 272 ? 1.900 -32.770 -9.586 1.00 59.28 272 GLY A O 1
ATOM 2177 N N . GLU A 1 273 ? -0.151 -33.475 -10.200 1.00 44.88 273 GLU A N 1
ATOM 2178 C CA . GLU A 1 273 ? 0.282 -34.828 -10.541 1.00 44.88 273 GLU A CA 1
ATOM 2179 C C . GLU A 1 273 ? 1.061 -34.702 -11.860 1.00 44.88 273 GLU A C 1
ATOM 2181 O O . GLU A 1 273 ? 0.541 -34.120 -12.817 1.00 44.88 273 GLU A O 1
ATOM 2186 N N . ASP A 1 274 ? 2.338 -35.092 -11.846 1.00 40.75 274 ASP A N 1
ATOM 2187 C CA . ASP A 1 274 ? 3.175 -35.170 -13.051 1.00 40.75 274 ASP A CA 1
ATOM 2188 C C . ASP A 1 274 ? 2.608 -36.199 -14.044 1.00 40.75 274 ASP A C 1
ATOM 2190 O O . ASP A 1 274 ? 2.167 -37.282 -13.587 1.00 40.75 274 ASP A O 1
#

Mean predicted aligned error: 8.32 Å